Protein AF-A0A1J5JR48-F1 (afdb_monomer_lite)

Foldseek 3Di:
DDDDPCCVVCVVVDPPVVVVVVVVVVVVCCVVPDDDFDFDDDDPVLVVLLVLQVLQQLQPDPPRAAPPPDCQCVDPPVCSNNRRDPDNPSNNPHHDDPVSVVVVVCRSQPHPPCVVVCVCVVVVVVVVVVVVVVPDDDDDPDQDDLVNLLVVVVVVLVVCLVVVHQKDKDFLLVSCVVVVDDPCQQSSLVSVVVPADVPKDFPDADPVSTDSGTMIMHGRD

pLDDT: mean 80.01, std 16.48, range [31.47, 96.62]

Radius of gyration: 25.65 Å; chains: 1; bounding box: 54×35×82 Å

Secondary structure (DSSP, 8-state):
----HHHHHHGGG--HHHHHHHHHHHHHHHHHH--------S-HHHHHHHHHHHHHHHHT-TT----TT-GGGG-SSHHHHHHSSS--SSTTSPPPPHHHHHHHHHHHHH-STTTTTTHHHHHHHHHHHHHHHTS----------HHHHHHHHHHHHHHHHHTT-SEEEEEHHHHHHHTT-SS-HHHHHHHHHHT--TT-EEEE--TTS-STT-EEEEE--

InterPro domains:
  IPR058782 GIY-YIG domain [PF26468] (16-92)

Sequence (221 aa):
MHKSQEKRDYGHLIDERLEAELEAKISQYLRSSITFVCFPVDEEEERLRLEAGIIATLNSHPSFGPSNNWLGLNSPVPEIAGSGLWNKQGLDGQPLSDNEVERIKWLARFGNDSYRNNAGYKARIQRAVNCVTTTGKNYNSERKTADDIRKYIDKLLQEAKRRGEDYIDLVSGDIHKQLGMKNRMPQVCRIMYEKMQAGDKVIHTTPSGKSSTIKIRYYLK

Organism: Neomoorella thermoacetica (NCBI:txid1525)

Structure (mmCIF, N/CA/C/O backbone):
data_AF-A0A1J5JR48-F1
#
_entry.id   AF-A0A1J5JR48-F1
#
loop_
_atom_site.group_PDB
_atom_site.id
_atom_site.type_symbol
_atom_site.label_atom_id
_atom_site.label_alt_id
_atom_site.label_comp_id
_atom_site.label_asym_id
_atom_site.label_entity_id
_atom_site.label_seq_id
_atom_site.pdbx_PDB_ins_code
_atom_site.Cartn_x
_atom_site.Cartn_y
_atom_site.Cartn_z
_atom_site.occupancy
_atom_site.B_iso_or_equiv
_atom_site.auth_seq_id
_atom_site.auth_comp_id
_atom_site.auth_asym_id
_atom_site.auth_atom_id
_atom_site.pdbx_PDB_model_num
ATOM 1 N N . MET A 1 1 ? -7.535 7.677 -37.509 1.00 44.91 1 MET A N 1
ATOM 2 C CA . MET A 1 1 ? -6.407 7.457 -36.573 1.00 44.91 1 MET A CA 1
ATOM 3 C C . MET A 1 1 ? -5.131 7.958 -37.232 1.00 44.91 1 MET A C 1
ATOM 5 O O . MET A 1 1 ? -4.749 7.423 -38.265 1.00 44.91 1 MET A O 1
ATOM 9 N N . HIS A 1 2 ? -4.518 9.020 -36.712 1.00 48.47 2 HIS A N 1
ATOM 10 C CA . HIS A 1 2 ? -3.290 9.572 -37.287 1.00 48.47 2 HIS A CA 1
ATOM 11 C C . HIS A 1 2 ? -2.106 8.708 -36.816 1.00 48.47 2 HIS A C 1
ATOM 13 O O . HIS A 1 2 ? -1.714 8.787 -35.658 1.00 48.47 2 HIS A O 1
ATOM 19 N N . LYS A 1 3 ? -1.583 7.817 -37.673 1.00 56.34 3 LYS A N 1
ATOM 20 C CA . LYS A 1 3 ? -0.318 7.111 -37.388 1.00 56.34 3 LYS A CA 1
ATOM 21 C C . LYS A 1 3 ? 0.827 8.131 -37.457 1.00 56.34 3 LYS A C 1
ATOM 23 O O . LYS A 1 3 ? 0.850 8.910 -38.418 1.00 56.34 3 LYS A O 1
ATOM 28 N N . SER A 1 4 ? 1.718 8.121 -36.461 1.00 74.81 4 SER A N 1
ATOM 29 C CA . SER A 1 4 ? 2.935 8.946 -36.401 1.00 74.81 4 SER A CA 1
ATOM 30 C C . SER A 1 4 ? 3.815 8.727 -37.636 1.00 74.81 4 SER A C 1
ATOM 32 O O . SER A 1 4 ? 3.756 7.658 -38.247 1.00 74.81 4 SER A O 1
ATOM 34 N N . GLN A 1 5 ? 4.602 9.740 -38.012 1.00 71.38 5 GLN A N 1
ATOM 35 C CA . GLN A 1 5 ? 5.483 9.721 -39.190 1.00 71.38 5 GLN A CA 1
ATOM 36 C C . GLN A 1 5 ? 6.374 8.462 -39.204 1.00 71.38 5 GLN A C 1
ATOM 38 O O . GLN A 1 5 ? 6.347 7.690 -40.154 1.00 71.38 5 GLN A O 1
ATOM 43 N N . GLU A 1 6 ? 7.012 8.155 -38.072 1.00 69.69 6 GLU A N 1
ATOM 44 C CA . GLU A 1 6 ? 7.883 6.983 -37.896 1.00 69.69 6 GLU A CA 1
ATOM 45 C C . GLU A 1 6 ? 7.173 5.647 -38.160 1.00 69.69 6 GLU A C 1
ATOM 47 O O . GLU A 1 6 ? 7.734 4.743 -38.775 1.00 69.69 6 GLU A O 1
ATOM 52 N N . LYS A 1 7 ? 5.906 5.514 -37.745 1.00 70.88 7 LYS A N 1
ATOM 53 C CA . LYS A 1 7 ? 5.133 4.280 -37.949 1.00 70.88 7 LYS A CA 1
ATOM 54 C C . LYS A 1 7 ? 4.734 4.087 -39.415 1.00 70.88 7 LYS A C 1
ATOM 56 O O . LYS A 1 7 ? 4.454 2.961 -39.819 1.00 70.88 7 LYS A O 1
ATOM 61 N N . ARG A 1 8 ? 4.673 5.165 -40.205 1.00 74.12 8 ARG A N 1
ATOM 62 C CA . ARG A 1 8 ? 4.451 5.087 -41.659 1.00 74.12 8 ARG A CA 1
ATOM 63 C C . ARG A 1 8 ? 5.732 4.684 -42.380 1.00 74.12 8 ARG A C 1
ATOM 65 O O . ARG A 1 8 ? 5.671 3.819 -43.246 1.00 74.12 8 ARG A O 1
ATOM 72 N N . ASP A 1 9 ? 6.856 5.256 -41.968 1.00 80.12 9 ASP A N 1
ATOM 73 C CA . ASP A 1 9 ? 8.140 5.077 -42.646 1.00 80.12 9 ASP A CA 1
ATOM 74 C C . ASP A 1 9 ? 8.771 3.707 -42.338 1.00 80.12 9 ASP A C 1
ATOM 76 O O . ASP A 1 9 ? 9.308 3.063 -43.235 1.00 80.12 9 ASP A O 1
ATOM 80 N N . TYR A 1 10 ? 8.626 3.201 -41.108 1.00 79.69 10 TYR A N 1
ATOM 81 C CA . TYR A 1 10 ? 9.300 1.974 -40.651 1.00 79.69 10 TYR A CA 1
ATOM 82 C C . TYR A 1 10 ? 8.357 0.850 -40.213 1.00 79.69 10 TYR A C 1
ATOM 84 O O . TYR A 1 10 ? 8.813 -0.242 -39.887 1.00 79.69 10 TYR A O 1
ATOM 92 N N . GLY A 1 11 ? 7.039 1.068 -40.222 1.00 72.50 11 GLY A N 1
ATOM 93 C CA . GLY A 1 11 ? 6.075 0.082 -39.715 1.00 72.50 11 GLY A CA 1
ATOM 94 C C . GLY A 1 11 ? 6.092 -1.262 -40.451 1.00 72.50 11 GLY A C 1
ATOM 95 O O . GLY A 1 11 ? 5.736 -2.273 -39.864 1.00 72.50 11 GLY A O 1
ATOM 96 N N . HIS A 1 12 ? 6.540 -1.285 -41.709 1.00 79.69 12 HIS A N 1
ATOM 97 C CA . HIS A 1 12 ? 6.674 -2.506 -42.509 1.00 79.69 12 HIS A CA 1
ATOM 98 C C . HIS A 1 12 ? 7.870 -3.388 -42.101 1.00 79.69 12 HIS A C 1
ATOM 100 O O . HIS A 1 12 ? 7.942 -4.535 -42.528 1.00 79.69 12 HIS A O 1
ATOM 106 N N . LEU A 1 13 ? 8.809 -2.859 -41.306 1.00 83.50 13 LEU A N 1
ATOM 107 C CA . LEU A 1 13 ? 9.957 -3.602 -40.770 1.00 83.50 13 LEU A CA 1
ATOM 108 C C . LEU A 1 13 ? 9.624 -4.332 -39.462 1.00 83.50 13 LEU A C 1
ATOM 110 O O . LEU A 1 13 ? 10.455 -5.078 -38.949 1.00 83.50 13 LEU A O 1
ATOM 114 N N . ILE A 1 14 ? 8.437 -4.092 -38.902 1.00 81.25 14 ILE A N 1
ATOM 115 C CA . ILE A 1 14 ? 7.997 -4.708 -37.656 1.00 81.25 14 ILE A CA 1
ATOM 116 C C . ILE A 1 14 ? 7.473 -6.107 -37.972 1.00 81.25 14 ILE A C 1
ATOM 118 O O . ILE A 1 14 ? 6.486 -6.269 -38.687 1.00 81.25 14 ILE A O 1
ATOM 122 N N . ASP A 1 15 ? 8.130 -7.121 -37.417 1.00 88.94 15 ASP A N 1
ATOM 123 C CA . ASP A 1 15 ? 7.602 -8.480 -37.411 1.00 88.94 15 ASP A CA 1
ATOM 124 C C . ASP A 1 15 ? 6.528 -8.587 -36.321 1.00 88.94 15 ASP A C 1
ATOM 126 O O . ASP A 1 15 ? 6.817 -8.828 -35.147 1.00 88.94 15 ASP A O 1
ATOM 130 N N . GLU A 1 16 ? 5.274 -8.383 -36.726 1.00 87.62 16 GLU A N 1
ATOM 131 C CA . GLU A 1 16 ? 4.111 -8.416 -35.833 1.00 87.62 16 GLU A CA 1
ATOM 132 C C . GLU A 1 16 ? 3.970 -9.763 -35.109 1.00 87.62 16 GLU A C 1
ATOM 134 O O . GLU A 1 16 ? 3.497 -9.820 -33.971 1.00 87.62 16 GLU A O 1
ATOM 139 N N . ARG A 1 17 ? 4.398 -10.863 -35.743 1.00 90.56 17 ARG A N 1
ATOM 140 C CA . ARG A 1 17 ? 4.337 -12.190 -35.129 1.00 90.56 17 ARG A CA 1
ATOM 141 C C . ARG A 1 17 ? 5.373 -12.308 -34.018 1.00 90.56 17 ARG A C 1
ATOM 143 O O . ARG A 1 17 ? 5.036 -12.769 -32.928 1.00 90.56 17 ARG A O 1
ATOM 150 N N . LEU A 1 18 ? 6.611 -11.889 -34.278 1.00 91.69 18 LEU A N 1
ATOM 151 C CA . LEU A 1 18 ? 7.668 -11.892 -33.268 1.00 91.69 18 LEU A CA 1
ATOM 152 C C . LEU A 1 18 ? 7.328 -10.961 -32.096 1.00 91.69 18 LEU A C 1
ATOM 154 O O . LEU A 1 18 ? 7.542 -11.337 -30.943 1.00 91.69 18 LEU A O 1
ATOM 158 N N . GLU A 1 19 ? 6.776 -9.778 -32.373 1.00 91.94 19 GLU A N 1
ATOM 159 C CA . GLU A 1 19 ? 6.332 -8.828 -31.347 1.00 91.94 19 GLU A CA 1
ATOM 160 C C . GLU A 1 19 ? 5.260 -9.451 -30.444 1.00 91.94 19 GLU A C 1
ATOM 162 O O . GLU A 1 19 ? 5.412 -9.447 -29.222 1.00 91.94 19 GLU A O 1
ATOM 167 N N . ALA A 1 20 ? 4.241 -10.088 -31.030 1.00 93.06 20 ALA A N 1
ATOM 168 C CA . ALA A 1 20 ? 3.192 -10.767 -30.273 1.00 93.06 20 ALA A CA 1
ATOM 169 C C . ALA A 1 20 ? 3.736 -11.933 -29.424 1.00 93.06 20 ALA A C 1
ATOM 171 O O . ALA A 1 20 ? 3.353 -12.102 -28.262 1.00 93.06 20 ALA A O 1
ATOM 172 N N . GLU A 1 21 ? 4.655 -12.736 -29.974 1.00 96.06 21 GLU A N 1
ATOM 173 C CA . GLU A 1 21 ? 5.306 -13.825 -29.235 1.00 96.06 21 GLU A CA 1
ATOM 174 C C . GLU A 1 21 ? 6.159 -13.297 -28.064 1.00 96.06 21 GLU A C 1
ATOM 176 O O . GLU A 1 21 ? 6.172 -13.896 -26.982 1.00 96.06 21 GLU A O 1
ATOM 181 N N . LEU A 1 22 ? 6.858 -12.172 -28.247 1.00 94.69 22 LEU A N 1
ATOM 182 C CA . LEU A 1 22 ? 7.635 -11.514 -27.194 1.00 94.69 22 LEU A CA 1
ATOM 183 C C . LEU A 1 22 ? 6.736 -10.902 -26.118 1.00 94.69 22 LEU A C 1
ATOM 185 O O . LEU A 1 22 ? 6.981 -11.130 -24.933 1.00 94.69 22 LEU A O 1
ATOM 189 N N . GLU A 1 23 ? 5.678 -10.186 -26.498 1.00 95.44 23 GLU A N 1
ATOM 190 C CA . GLU A 1 23 ? 4.721 -9.593 -25.562 1.00 95.44 23 GLU A CA 1
ATOM 191 C C . GLU A 1 23 ? 4.056 -10.666 -24.689 1.00 95.44 23 GLU A C 1
ATOM 193 O O . GLU A 1 23 ? 3.915 -10.486 -23.474 1.00 95.44 23 GLU A O 1
ATOM 198 N N . ALA A 1 24 ? 3.727 -11.826 -25.269 1.00 95.62 24 ALA A N 1
ATOM 199 C CA . ALA A 1 24 ? 3.195 -12.965 -24.528 1.00 95.62 24 ALA A CA 1
ATOM 200 C C . ALA A 1 24 ? 4.196 -13.490 -23.482 1.00 95.62 24 ALA A C 1
ATOM 202 O O . ALA A 1 24 ? 3.822 -13.698 -22.323 1.00 95.62 24 ALA A O 1
ATOM 203 N N . LYS A 1 25 ? 5.473 -13.652 -23.857 1.00 96.62 25 LYS A N 1
ATOM 204 C CA . LYS A 1 25 ? 6.543 -14.089 -22.939 1.00 96.62 25 LYS A CA 1
ATOM 205 C C . LYS A 1 25 ? 6.786 -13.077 -21.820 1.00 96.62 25 LYS A C 1
ATOM 207 O O . LYS A 1 25 ? 6.873 -13.466 -20.656 1.00 96.62 25 LYS A O 1
ATOM 212 N N . ILE A 1 26 ? 6.851 -11.788 -22.153 1.00 94.44 26 ILE A N 1
ATOM 213 C CA . ILE A 1 26 ? 7.013 -10.699 -21.180 1.00 94.44 26 ILE A CA 1
ATOM 214 C C . ILE A 1 26 ? 5.827 -10.694 -20.213 1.00 94.44 26 ILE A C 1
ATOM 216 O O . ILE A 1 26 ? 6.017 -10.695 -19.000 1.00 94.44 26 ILE A O 1
ATOM 220 N N . SER A 1 27 ? 4.602 -10.770 -20.732 1.00 94.44 27 SER A N 1
ATOM 221 C CA . SER A 1 27 ? 3.384 -10.807 -19.919 1.00 94.44 27 SER A CA 1
ATOM 222 C C . SER A 1 27 ? 3.357 -12.002 -18.970 1.00 94.44 27 SER A C 1
ATOM 224 O O . SER A 1 27 ? 2.989 -11.855 -17.803 1.00 94.44 27 SER A O 1
ATOM 226 N N . GLN A 1 28 ? 3.745 -13.189 -19.447 1.00 96.25 28 GLN A N 1
ATOM 227 C CA . GLN A 1 28 ? 3.848 -14.382 -18.610 1.00 96.25 28 GLN A CA 1
ATOM 228 C C . GLN A 1 28 ? 4.857 -14.171 -17.479 1.00 96.25 28 GLN A C 1
ATOM 230 O O . GLN A 1 28 ? 4.520 -14.415 -16.322 1.00 96.25 28 GLN A O 1
ATOM 235 N N . TYR A 1 29 ? 6.049 -13.665 -17.804 1.00 95.25 29 TYR A N 1
ATOM 236 C CA . TYR A 1 29 ? 7.089 -13.377 -16.823 1.00 95.25 29 TYR A CA 1
ATOM 237 C C . TYR A 1 29 ? 6.627 -12.364 -15.767 1.00 95.25 29 TYR A C 1
ATOM 239 O O . TYR A 1 29 ? 6.792 -12.606 -14.573 1.00 95.25 29 TYR A O 1
ATOM 247 N N . LEU A 1 30 ? 6.002 -11.253 -16.172 1.00 92.06 30 LEU A N 1
ATOM 248 C CA . LEU A 1 30 ? 5.514 -10.241 -15.230 1.00 92.06 30 LEU A CA 1
ATOM 249 C C . LEU A 1 30 ? 4.440 -10.813 -14.294 1.00 92.06 30 LEU A C 1
ATOM 251 O O . LEU A 1 30 ? 4.489 -10.568 -13.092 1.00 92.06 30 LEU A O 1
ATOM 255 N N . ARG A 1 31 ? 3.506 -11.620 -14.817 1.00 91.62 31 ARG A N 1
ATOM 256 C CA . ARG A 1 31 ? 2.444 -12.251 -14.012 1.00 91.62 31 ARG A CA 1
ATOM 257 C C . ARG A 1 31 ? 2.972 -13.285 -13.018 1.00 91.62 31 ARG A C 1
ATOM 259 O O . ARG A 1 31 ? 2.380 -13.433 -11.955 1.00 91.62 31 ARG A O 1
ATOM 266 N N . SER A 1 32 ? 4.039 -14.012 -13.354 1.00 94.31 32 SER A N 1
ATOM 267 C CA . SER A 1 32 ? 4.626 -15.014 -12.452 1.00 94.31 32 SER A CA 1
ATOM 268 C C . SER A 1 32 ? 5.593 -14.421 -11.43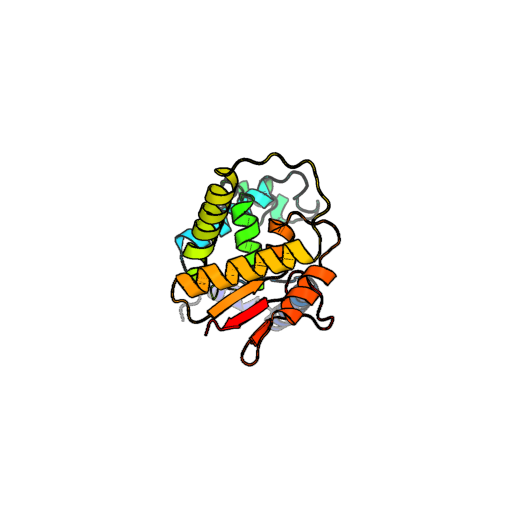0 1.00 94.31 32 SER A C 1
ATOM 270 O O . SER A 1 32 ? 5.781 -15.005 -10.367 1.00 94.31 32 SER A O 1
ATOM 272 N N . SER A 1 33 ? 6.228 -13.295 -11.761 1.00 93.44 33 SER A N 1
ATOM 273 C CA . SER A 1 33 ? 7.352 -12.751 -10.990 1.00 93.44 33 SER A CA 1
ATOM 274 C C . SER A 1 33 ? 6.991 -11.521 -10.156 1.00 93.44 33 SER A C 1
ATOM 276 O O . SER A 1 33 ? 7.773 -11.137 -9.290 1.00 93.44 33 SER A O 1
ATOM 278 N N . ILE A 1 34 ? 5.840 -10.884 -10.402 1.00 90.94 34 ILE A N 1
ATOM 279 C CA . ILE A 1 34 ? 5.441 -9.644 -9.727 1.00 90.94 34 ILE A CA 1
ATOM 280 C C . ILE A 1 34 ? 4.098 -9.819 -9.023 1.00 90.94 34 ILE A C 1
ATOM 282 O O . ILE A 1 34 ? 3.135 -10.342 -9.579 1.00 90.94 34 ILE A O 1
ATOM 286 N N . THR A 1 35 ? 4.024 -9.315 -7.794 1.00 90.25 35 THR A N 1
ATOM 287 C CA . THR A 1 35 ? 2.784 -9.183 -7.027 1.00 90.25 35 THR A CA 1
ATOM 288 C C . THR A 1 35 ? 2.437 -7.714 -6.853 1.00 90.25 35 THR A C 1
ATOM 290 O O . THR A 1 35 ? 3.313 -6.911 -6.533 1.00 90.25 35 THR A O 1
ATOM 293 N N . PHE A 1 36 ? 1.160 -7.372 -6.990 1.00 89.12 36 PHE A N 1
ATOM 294 C CA . PHE A 1 36 ? 0.674 -6.006 -6.819 1.00 89.12 36 PHE A CA 1
ATOM 295 C C . PHE A 1 36 ? -0.271 -5.919 -5.622 1.00 89.12 36 PHE A C 1
ATOM 297 O O . PHE A 1 36 ? -1.032 -6.848 -5.346 1.00 89.12 36 PHE A O 1
ATOM 304 N N . VAL A 1 37 ? -0.233 -4.784 -4.926 1.00 90.56 37 VAL A N 1
ATOM 305 C CA . VAL A 1 37 ? -1.199 -4.420 -3.887 1.00 90.56 37 VAL A CA 1
ATOM 306 C C . VAL A 1 37 ? -1.888 -3.140 -4.337 1.00 90.56 37 VAL A C 1
ATOM 308 O O . VAL A 1 37 ? -1.222 -2.144 -4.607 1.00 90.56 37 VAL A O 1
ATOM 311 N N . CYS A 1 38 ? -3.217 -3.162 -4.398 1.00 90.69 38 CYS A N 1
ATOM 312 C CA . CYS A 1 38 ? -4.031 -1.995 -4.717 1.00 90.69 38 CYS A CA 1
ATOM 313 C C . CYS A 1 38 ? -4.955 -1.694 -3.541 1.00 90.69 38 CYS A C 1
ATOM 315 O O . CYS A 1 38 ? -5.579 -2.601 -2.990 1.00 90.69 38 CYS A O 1
ATOM 317 N N . PHE A 1 39 ? -5.049 -0.424 -3.164 1.00 89.94 39 PHE A N 1
ATOM 318 C CA . PHE A 1 39 ? -5.942 0.032 -2.107 1.00 89.94 39 PHE A CA 1
ATOM 319 C C . PHE A 1 39 ? -6.575 1.372 -2.480 1.00 89.94 39 PHE A C 1
ATOM 321 O O . PHE A 1 39 ? -5.915 2.197 -3.113 1.00 89.94 39 PHE A O 1
ATOM 328 N N . PRO A 1 40 ? -7.849 1.595 -2.123 1.00 87.88 40 PRO A N 1
ATOM 329 C CA . PRO A 1 40 ? -8.539 2.829 -2.464 1.00 87.88 40 PRO A CA 1
ATOM 330 C C . PRO A 1 40 ? -8.099 3.960 -1.524 1.00 87.88 40 PRO A C 1
ATOM 332 O O . PRO A 1 40 ? -7.861 3.724 -0.345 1.00 87.88 40 PRO A O 1
ATOM 335 N N . VAL A 1 41 ? -8.026 5.192 -2.031 1.00 90.19 41 VAL A N 1
ATOM 336 C CA . VAL A 1 41 ? -7.807 6.424 -1.253 1.00 90.19 41 VAL A CA 1
ATOM 337 C C . VAL A 1 41 ? -8.783 7.458 -1.799 1.00 90.19 41 VAL A C 1
ATOM 339 O O . VAL A 1 41 ? -8.738 7.744 -2.991 1.00 90.19 41 VAL A O 1
ATOM 342 N N . ASP A 1 42 ? -9.712 7.924 -0.961 1.00 85.00 42 ASP A N 1
ATOM 343 C CA . ASP A 1 42 ? -10.830 8.764 -1.420 1.00 85.00 42 ASP A CA 1
ATOM 344 C C . ASP A 1 42 ? -10.367 10.181 -1.781 1.00 85.00 42 ASP A C 1
ATOM 346 O O . ASP A 1 42 ? -10.797 10.736 -2.788 1.00 85.00 42 ASP A O 1
ATOM 350 N N . GLU A 1 43 ? -9.488 10.756 -0.957 1.00 84.69 43 GLU A N 1
ATOM 351 C CA . GLU A 1 43 ? -9.036 12.138 -1.105 1.00 84.69 43 GLU A CA 1
ATOM 352 C C . GLU A 1 43 ? -7.767 12.203 -1.962 1.00 84.69 43 GLU A C 1
ATOM 354 O O . GLU A 1 43 ? -6.764 11.537 -1.679 1.00 84.69 43 GLU A O 1
ATOM 359 N N . GLU A 1 44 ? -7.789 13.036 -3.003 1.00 89.38 44 GLU A N 1
ATOM 360 C CA . GLU A 1 44 ? -6.669 13.177 -3.937 1.00 89.38 44 GLU A CA 1
ATOM 361 C C . GLU A 1 44 ? -5.392 13.670 -3.246 1.00 89.38 44 GLU A C 1
ATOM 363 O O . GLU A 1 44 ? -4.313 13.136 -3.506 1.00 89.38 44 GLU A O 1
ATOM 368 N N . GLU A 1 45 ? -5.511 14.626 -2.324 1.00 86.12 45 GLU A N 1
ATOM 369 C CA . GLU A 1 45 ? -4.377 15.140 -1.550 1.00 86.12 45 GLU A CA 1
ATOM 370 C C . GLU A 1 45 ? -3.708 14.038 -0.712 1.00 86.12 45 GLU A C 1
ATOM 372 O O . GLU A 1 45 ? -2.480 13.930 -0.693 1.00 86.12 45 GLU A O 1
ATOM 377 N N . GLU A 1 46 ? -4.502 13.174 -0.062 1.00 89.00 46 GLU A N 1
ATOM 378 C CA . GLU A 1 46 ? -3.980 12.030 0.697 1.00 89.00 46 GLU A CA 1
ATOM 379 C C . GLU A 1 46 ? -3.277 11.047 -0.244 1.00 89.00 46 GLU A C 1
ATOM 381 O O . GLU A 1 46 ? -2.170 10.594 0.051 1.00 89.00 46 GLU A O 1
ATOM 386 N N . ARG A 1 47 ? -3.879 10.751 -1.401 1.00 93.69 47 ARG A N 1
ATOM 387 C CA . ARG A 1 47 ? -3.293 9.854 -2.404 1.00 93.69 47 ARG A CA 1
ATOM 388 C C . ARG A 1 47 ? -1.927 10.358 -2.868 1.00 93.69 47 ARG A C 1
ATOM 390 O O . ARG A 1 47 ? -0.968 9.592 -2.829 1.00 93.69 47 ARG A O 1
ATOM 397 N N . LEU A 1 48 ? -1.832 11.636 -3.238 1.00 92.56 48 LEU A N 1
ATOM 398 C CA . LEU A 1 48 ? -0.582 12.262 -3.679 1.00 92.56 48 LEU A CA 1
ATOM 399 C C . LEU A 1 48 ? 0.470 12.280 -2.561 1.00 92.56 48 LEU A C 1
ATOM 401 O O . LEU A 1 48 ? 1.640 11.985 -2.806 1.00 92.56 48 LEU A O 1
ATOM 405 N N . ARG A 1 49 ? 0.067 12.561 -1.313 1.00 94.94 49 ARG A N 1
ATOM 406 C CA . ARG A 1 49 ? 0.970 12.526 -0.152 1.00 94.94 49 ARG A CA 1
ATOM 407 C C . ARG A 1 49 ? 1.540 11.129 0.091 1.00 94.94 49 ARG A C 1
ATOM 409 O O . ARG A 1 49 ? 2.744 11.003 0.338 1.00 94.94 49 ARG A O 1
ATOM 416 N N . LEU A 1 50 ? 0.691 10.102 0.049 1.00 94.94 50 LEU A N 1
ATOM 417 C CA . LEU A 1 50 ? 1.107 8.714 0.246 1.00 94.94 50 LEU A CA 1
ATOM 418 C C . LEU A 1 50 ? 2.000 8.237 -0.904 1.00 94.94 50 LEU A C 1
ATOM 420 O O . LEU A 1 50 ? 3.024 7.619 -0.636 1.00 94.94 50 LEU A O 1
ATOM 424 N N . GLU A 1 51 ? 1.666 8.566 -2.153 1.00 94.50 51 GLU A N 1
ATOM 425 C CA . GLU A 1 51 ? 2.486 8.253 -3.330 1.00 94.50 51 GLU A CA 1
ATOM 426 C C . GLU A 1 51 ? 3.894 8.851 -3.210 1.00 94.50 51 GLU A C 1
ATOM 428 O O . GLU A 1 51 ? 4.884 8.114 -3.225 1.00 94.50 51 GLU A O 1
ATOM 433 N N . ALA A 1 52 ? 3.986 10.167 -2.989 1.00 94.12 52 ALA A N 1
ATOM 434 C CA . ALA A 1 52 ? 5.263 10.853 -2.808 1.00 94.12 52 ALA A CA 1
ATOM 435 C C . ALA A 1 52 ? 6.051 10.291 -1.611 1.00 94.12 52 ALA A C 1
ATOM 437 O O . ALA A 1 52 ? 7.263 10.101 -1.692 1.00 94.12 52 ALA A O 1
ATOM 438 N N . GLY A 1 53 ? 5.360 9.975 -0.510 1.00 96.06 53 GLY A N 1
ATOM 439 C CA . GLY A 1 53 ? 5.973 9.384 0.676 1.00 96.06 53 GLY A CA 1
ATOM 440 C C . GLY A 1 53 ? 6.557 7.995 0.423 1.00 96.06 53 GLY A C 1
ATOM 441 O O . GLY A 1 53 ? 7.664 7.713 0.881 1.00 96.06 53 GLY A O 1
ATOM 442 N N . ILE A 1 54 ? 5.849 7.128 -0.309 1.00 95.06 54 ILE A N 1
ATOM 443 C CA . ILE A 1 54 ? 6.332 5.784 -0.661 1.00 95.06 54 ILE A CA 1
ATOM 444 C C . ILE A 1 54 ? 7.607 5.892 -1.499 1.00 95.06 54 ILE A C 1
ATOM 446 O O . ILE A 1 54 ? 8.603 5.250 -1.165 1.00 95.06 54 ILE A O 1
ATOM 450 N N . ILE A 1 55 ? 7.594 6.732 -2.539 1.00 94.62 55 ILE A N 1
ATOM 451 C CA . ILE A 1 55 ? 8.750 6.938 -3.423 1.00 94.62 55 ILE A CA 1
ATOM 452 C C . ILE A 1 55 ? 9.963 7.410 -2.613 1.00 94.62 55 ILE A C 1
ATOM 454 O O . ILE A 1 55 ? 11.019 6.778 -2.669 1.00 94.62 55 ILE A O 1
ATOM 458 N N . ALA A 1 56 ? 9.798 8.460 -1.807 1.00 95.31 56 ALA A N 1
ATOM 459 C CA . ALA A 1 56 ? 10.875 9.021 -0.996 1.00 95.31 56 ALA A CA 1
ATOM 460 C C . ALA A 1 56 ? 11.418 8.032 0.050 1.00 95.31 56 ALA A C 1
ATOM 462 O O . ALA A 1 56 ? 12.625 7.959 0.286 1.00 95.31 56 ALA A O 1
ATOM 463 N N . THR A 1 57 ? 10.542 7.235 0.673 1.00 94.81 57 THR A N 1
ATOM 464 C CA . THR A 1 57 ? 10.948 6.215 1.657 1.00 94.81 57 THR A CA 1
ATOM 465 C C . THR A 1 57 ? 11.819 5.139 1.015 1.00 94.81 57 THR A C 1
ATOM 467 O O . THR A 1 57 ? 12.797 4.714 1.620 1.00 94.81 57 THR A O 1
ATOM 470 N N . LEU A 1 58 ? 11.484 4.706 -0.205 1.00 92.88 58 LEU A N 1
ATOM 471 C CA . LEU A 1 58 ? 12.283 3.718 -0.930 1.00 92.88 58 LEU A CA 1
ATOM 472 C C . LEU A 1 58 ? 13.620 4.315 -1.379 1.00 92.88 58 LEU A C 1
ATOM 474 O O . LEU A 1 58 ? 14.660 3.735 -1.092 1.00 92.88 58 LEU A O 1
ATOM 478 N N . ASN A 1 59 ? 13.599 5.494 -2.005 1.00 93.44 59 ASN A N 1
ATOM 479 C CA . ASN A 1 59 ? 14.801 6.152 -2.524 1.00 93.44 59 ASN A CA 1
ATOM 480 C C . ASN A 1 59 ? 15.825 6.504 -1.424 1.00 93.44 59 ASN A C 1
ATOM 482 O O . ASN A 1 59 ? 17.029 6.407 -1.632 1.00 93.44 59 ASN A O 1
ATOM 486 N N . SER A 1 60 ? 15.358 6.892 -0.233 1.00 91.00 60 SER A N 1
ATOM 487 C CA . SER A 1 60 ? 16.229 7.266 0.893 1.00 91.00 60 SER A CA 1
ATOM 488 C C . SER A 1 60 ? 16.827 6.078 1.658 1.00 91.00 60 SER A C 1
ATOM 490 O O . SER A 1 60 ? 17.729 6.275 2.476 1.00 91.00 60 SER A O 1
ATOM 492 N N . HIS A 1 61 ? 16.346 4.849 1.439 1.00 90.00 61 HIS A N 1
ATOM 493 C CA . HIS A 1 61 ? 16.759 3.701 2.241 1.00 90.00 61 HIS A CA 1
ATOM 494 C C . HIS A 1 61 ? 18.074 3.094 1.716 1.00 90.00 61 HIS A C 1
ATOM 496 O O . HIS A 1 61 ? 18.090 2.571 0.605 1.00 90.00 61 HIS A O 1
ATOM 502 N N . PRO A 1 62 ? 19.164 3.029 2.512 1.00 87.00 62 PRO A N 1
ATOM 503 C CA . PRO A 1 62 ? 20.481 2.603 2.015 1.00 87.00 62 PRO A CA 1
ATOM 504 C C . PRO A 1 62 ? 20.534 1.175 1.460 1.00 87.00 62 PRO A C 1
ATOM 506 O O . PRO A 1 62 ? 21.388 0.853 0.642 1.00 87.00 62 PRO A O 1
ATOM 509 N N . SER A 1 63 ? 19.649 0.292 1.935 1.00 88.75 63 SER A N 1
ATOM 510 C CA . SER A 1 63 ? 19.578 -1.090 1.443 1.00 88.75 63 SER A CA 1
ATOM 511 C C . SER A 1 63 ? 18.689 -1.256 0.211 1.00 88.75 63 SER A C 1
ATOM 513 O O . SER A 1 63 ? 18.552 -2.374 -0.284 1.00 88.75 63 SER A O 1
ATOM 515 N N . PHE A 1 64 ? 17.994 -0.202 -0.211 1.00 87.81 64 PHE A N 1
ATOM 516 C CA . PHE A 1 64 ? 17.114 -0.245 -1.362 1.00 87.81 64 PHE A CA 1
ATOM 517 C C . PHE A 1 64 ? 17.898 0.260 -2.571 1.00 87.81 64 PHE A C 1
ATOM 519 O O . PHE A 1 64 ? 18.164 1.447 -2.709 1.00 87.81 64 PHE A O 1
ATOM 526 N N . GLY A 1 65 ? 18.321 -0.673 -3.420 1.00 86.69 65 GLY A N 1
ATOM 527 C CA . GLY A 1 65 ? 19.116 -0.372 -4.600 1.00 86.69 65 GLY A CA 1
ATOM 528 C C . GLY A 1 65 ? 18.911 -1.412 -5.698 1.00 86.69 65 GLY A C 1
ATOM 529 O O . GLY A 1 65 ? 18.480 -2.537 -5.421 1.00 86.69 65 GLY A O 1
ATOM 530 N N . PRO A 1 66 ? 19.193 -1.046 -6.954 1.00 91.25 66 PRO A N 1
ATOM 531 C CA . PRO A 1 66 ? 19.021 -1.931 -8.089 1.00 91.25 66 PRO A CA 1
ATOM 532 C C . PRO A 1 66 ? 20.149 -2.969 -8.145 1.00 91.25 66 PRO A C 1
ATOM 534 O O . PRO A 1 66 ? 21.228 -2.790 -7.584 1.00 91.25 66 PRO A O 1
ATOM 537 N N . SER A 1 67 ? 19.931 -4.059 -8.882 1.00 91.25 67 SER A N 1
ATOM 538 C CA . SER A 1 67 ? 21.019 -4.982 -9.218 1.00 91.25 67 SER A CA 1
ATOM 539 C C . SER A 1 67 ? 22.050 -4.308 -10.130 1.00 91.25 67 SER A C 1
ATOM 541 O O . SER A 1 67 ? 21.670 -3.497 -10.970 1.00 91.25 67 SER A O 1
ATOM 543 N N . ASN A 1 68 ? 23.310 -4.746 -10.085 1.00 91.12 68 ASN A N 1
ATOM 544 C CA . ASN A 1 68 ? 24.389 -4.214 -10.936 1.00 91.12 68 ASN A CA 1
ATOM 545 C C . ASN A 1 68 ? 24.100 -4.282 -12.450 1.00 91.12 68 ASN A C 1
ATOM 547 O O . ASN A 1 68 ? 24.645 -3.496 -13.214 1.00 91.12 68 ASN A O 1
ATOM 551 N N . ASN A 1 69 ? 23.236 -5.207 -12.884 1.00 93.31 69 ASN A N 1
ATOM 552 C CA . ASN A 1 69 ? 22.850 -5.376 -14.290 1.00 93.31 69 ASN A CA 1
ATOM 553 C C . ASN A 1 69 ? 21.544 -4.647 -14.647 1.00 93.31 69 ASN A C 1
ATOM 555 O O . ASN A 1 69 ? 20.971 -4.879 -15.712 1.00 93.31 69 ASN A O 1
ATOM 559 N N . TRP A 1 70 ? 21.019 -3.811 -13.752 1.00 93.50 70 TRP A N 1
ATOM 560 C CA . TRP A 1 70 ? 19.798 -3.066 -14.018 1.00 93.50 70 TRP A CA 1
ATOM 561 C C . TRP A 1 70 ? 20.067 -1.967 -15.046 1.00 93.50 70 TRP A C 1
ATOM 563 O O . TRP A 1 70 ? 20.907 -1.093 -14.842 1.00 93.50 70 TRP A O 1
ATOM 573 N N . LEU A 1 71 ? 19.319 -1.991 -16.150 1.00 91.69 71 LEU A N 1
ATOM 574 C CA . LEU A 1 71 ? 19.534 -1.088 -17.284 1.00 91.69 71 LEU A CA 1
ATOM 575 C C . LEU A 1 71 ? 19.359 0.397 -16.932 1.00 91.69 71 LEU A C 1
ATOM 577 O O . LEU A 1 71 ? 19.928 1.248 -17.611 1.00 91.69 71 LEU A O 1
ATOM 581 N N . GLY A 1 72 ? 18.621 0.714 -15.862 1.00 92.44 72 GLY A N 1
ATOM 582 C CA . GLY A 1 72 ? 18.405 2.094 -15.417 1.00 92.44 72 GLY A CA 1
ATOM 583 C C . GLY A 1 72 ? 19.673 2.824 -15.004 1.00 92.44 72 GLY A C 1
ATOM 584 O O . GLY A 1 72 ? 19.725 4.038 -15.165 1.00 92.44 72 GLY A O 1
ATOM 585 N N . LEU A 1 73 ? 20.727 2.100 -14.614 1.00 92.12 73 LEU A N 1
ATOM 586 C CA . LEU A 1 73 ? 22.039 2.681 -14.306 1.00 92.12 73 LEU A CA 1
ATOM 587 C C . LEU A 1 73 ? 22.678 3.400 -15.507 1.00 92.12 73 LEU A C 1
ATOM 589 O O . LEU A 1 73 ? 23.486 4.299 -15.316 1.00 92.12 73 LEU A O 1
ATOM 593 N N . ASN A 1 74 ? 22.301 3.031 -16.736 1.00 93.75 74 ASN A N 1
ATOM 594 C CA . ASN A 1 74 ? 22.782 3.659 -17.972 1.00 93.75 74 ASN A CA 1
ATOM 595 C C . ASN A 1 74 ? 21.758 4.635 -18.574 1.00 93.75 74 ASN A C 1
ATOM 597 O O . ASN A 1 74 ? 21.855 4.996 -19.747 1.00 93.75 74 ASN A O 1
ATOM 601 N N . SER A 1 75 ? 20.735 5.020 -17.807 1.00 93.94 75 SER A N 1
ATOM 602 C CA . SER A 1 75 ? 19.717 5.953 -18.278 1.00 93.94 75 SER A CA 1
ATOM 603 C C . SER A 1 75 ? 20.343 7.315 -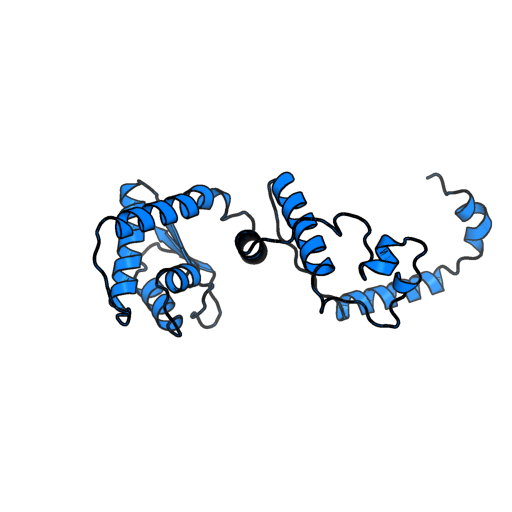18.610 1.00 93.94 75 SER A C 1
ATOM 605 O O . SER A 1 75 ? 21.135 7.828 -17.820 1.00 93.94 75 SER A O 1
ATOM 607 N N . PRO A 1 76 ? 19.952 7.960 -19.726 1.00 94.06 76 PRO A N 1
ATOM 608 C CA . PRO A 1 76 ? 20.369 9.331 -20.022 1.00 94.06 76 PRO A CA 1
ATOM 609 C C . PRO A 1 76 ? 19.739 10.360 -19.069 1.00 94.06 76 PRO A C 1
ATOM 611 O O . PRO A 1 76 ? 20.115 11.528 -19.100 1.00 94.06 76 PRO A O 1
ATOM 614 N N . VAL A 1 77 ? 18.765 9.945 -18.251 1.00 94.62 77 VAL A N 1
ATOM 615 C CA . VAL A 1 77 ? 18.116 10.765 -17.222 1.00 94.62 77 VAL A CA 1
ATOM 616 C C . VAL A 1 77 ? 18.852 10.537 -15.894 1.00 94.62 77 VAL A C 1
ATOM 618 O O . VAL A 1 77 ? 18.705 9.447 -15.325 1.00 94.62 77 VAL A O 1
ATOM 621 N N . PRO A 1 78 ? 19.627 11.519 -15.388 1.00 92.88 78 PRO A N 1
ATOM 622 C CA . PRO A 1 78 ? 20.470 11.348 -14.201 1.00 92.88 78 PRO A CA 1
ATOM 623 C C . PRO A 1 78 ? 19.699 10.905 -12.958 1.00 92.88 78 PRO A C 1
ATOM 625 O O . PRO A 1 78 ? 20.198 10.104 -12.174 1.00 92.88 78 PRO A O 1
ATOM 628 N N . GLU A 1 79 ? 18.464 11.373 -12.799 1.00 93.50 79 GLU A N 1
ATOM 629 C CA . GLU A 1 79 ? 17.587 11.030 -11.682 1.00 93.50 79 GLU A CA 1
ATOM 630 C C . GLU A 1 79 ? 17.260 9.532 -11.658 1.00 93.50 79 GLU A C 1
ATOM 632 O O . GLU A 1 79 ? 17.231 8.920 -10.595 1.00 93.50 79 GLU A O 1
ATOM 637 N N . ILE A 1 80 ? 17.070 8.915 -12.828 1.00 92.44 80 ILE A N 1
ATOM 638 C CA . ILE A 1 80 ? 16.812 7.472 -12.952 1.00 92.44 80 ILE A CA 1
ATOM 639 C C . ILE A 1 80 ? 18.104 6.682 -12.716 1.00 92.44 80 ILE A C 1
ATOM 641 O O . ILE A 1 80 ? 18.093 5.679 -12.002 1.00 92.44 80 ILE A O 1
ATOM 645 N N . ALA A 1 81 ? 19.220 7.149 -13.285 1.00 91.94 81 ALA A N 1
ATOM 646 C CA . ALA A 1 81 ? 20.517 6.496 -13.128 1.00 91.94 81 ALA A CA 1
ATOM 647 C C . ALA A 1 81 ? 21.004 6.506 -11.671 1.00 91.94 81 ALA A C 1
ATOM 649 O O . ALA A 1 81 ? 21.556 5.512 -11.203 1.00 91.94 81 ALA A O 1
ATOM 650 N N . GLY A 1 82 ? 20.768 7.606 -10.950 1.00 88.75 82 GLY A N 1
ATOM 651 C CA . GLY A 1 82 ? 21.198 7.786 -9.566 1.00 88.75 82 GLY A CA 1
ATOM 652 C C . GLY A 1 82 ? 20.262 7.179 -8.518 1.00 88.75 82 GLY A C 1
ATOM 653 O O . GLY A 1 82 ? 20.746 6.688 -7.504 1.00 88.75 82 GLY A O 1
ATOM 654 N N . SER A 1 83 ? 18.943 7.190 -8.741 1.00 89.19 83 SER A N 1
ATOM 655 C CA . SER A 1 83 ? 17.969 6.748 -7.723 1.00 89.19 83 SER A CA 1
ATOM 656 C C . SER A 1 83 ? 17.776 5.237 -7.633 1.00 89.19 83 SER A C 1
ATOM 658 O O . SER A 1 83 ? 17.260 4.738 -6.636 1.00 89.19 83 SER A O 1
ATOM 660 N N . GLY A 1 84 ? 18.110 4.483 -8.684 1.00 87.00 84 GLY A N 1
ATOM 661 C CA . GLY A 1 84 ? 17.766 3.060 -8.713 1.00 87.00 84 GLY A CA 1
ATOM 662 C C . GLY A 1 84 ? 16.286 2.773 -8.986 1.00 87.00 84 GLY A C 1
ATOM 663 O O . GLY A 1 84 ? 15.858 1.620 -8.920 1.00 87.00 84 GLY A O 1
ATOM 664 N N . LEU A 1 85 ? 15.500 3.808 -9.295 1.00 91.75 85 LEU A N 1
ATOM 665 C CA . LEU A 1 85 ? 14.080 3.726 -9.607 1.00 91.75 85 LEU A CA 1
ATOM 666 C C . LEU A 1 85 ? 13.840 4.144 -11.055 1.00 91.75 85 LEU A C 1
ATOM 668 O O . LEU A 1 85 ? 14.428 5.101 -11.551 1.00 91.75 85 LEU A O 1
ATOM 672 N N . TRP A 1 86 ? 12.903 3.479 -11.734 1.00 91.31 86 TRP A N 1
ATOM 673 C CA . TRP A 1 86 ? 12.434 3.929 -13.050 1.00 91.31 86 TRP A CA 1
ATOM 674 C C . TRP A 1 86 ? 11.441 5.095 -12.913 1.00 91.31 86 TRP A C 1
ATOM 676 O O . TRP A 1 86 ? 10.304 5.037 -13.378 1.00 91.31 86 TRP A O 1
ATOM 686 N N . ASN A 1 87 ? 11.855 6.132 -12.186 1.00 92.75 87 ASN A N 1
ATOM 687 C CA . ASN A 1 87 ? 11.055 7.290 -11.831 1.00 92.75 87 ASN A CA 1
ATOM 688 C C . ASN A 1 87 ? 11.967 8.507 -11.606 1.00 92.75 87 ASN A C 1
ATOM 690 O O . ASN A 1 87 ? 13.070 8.371 -11.091 1.00 92.75 87 ASN A O 1
ATOM 694 N N . LYS A 1 88 ? 11.488 9.697 -11.974 1.00 91.75 88 LYS A N 1
ATOM 695 C CA . LYS A 1 88 ? 12.203 10.975 -11.800 1.00 91.75 88 LYS A CA 1
ATOM 696 C C . LYS A 1 88 ? 11.506 11.945 -10.841 1.00 91.75 88 LYS A C 1
ATOM 698 O O . LYS A 1 88 ? 12.046 12.999 -10.538 1.00 91.75 88 LYS A O 1
ATOM 703 N N . GLN A 1 89 ? 10.281 11.640 -10.414 1.00 91.25 89 GLN A N 1
ATOM 704 C CA . GLN A 1 89 ? 9.455 12.536 -9.599 1.00 91.25 89 GLN A CA 1
ATOM 705 C C . GLN A 1 89 ? 9.414 12.071 -8.142 1.00 91.25 89 GLN A C 1
ATOM 707 O O . GLN A 1 89 ? 9.352 10.877 -7.878 1.00 91.25 89 GLN A O 1
ATOM 712 N N . GLY A 1 90 ? 9.410 13.005 -7.187 1.00 87.38 90 GLY A N 1
ATOM 713 C CA . GLY A 1 90 ? 9.208 12.689 -5.764 1.00 87.38 90 GLY A CA 1
ATOM 714 C C . GLY A 1 90 ? 10.358 11.933 -5.081 1.00 87.38 90 GLY A C 1
ATOM 715 O O . GLY A 1 90 ? 10.169 11.443 -3.972 1.00 87.38 90 GLY A O 1
ATOM 716 N N . LEU A 1 91 ? 11.531 11.846 -5.720 1.00 90.88 91 LEU A N 1
ATOM 717 C CA . LEU A 1 91 ? 12.711 11.139 -5.203 1.00 90.88 91 LEU A CA 1
ATOM 718 C C . LEU A 1 91 ? 13.229 11.741 -3.888 1.00 90.88 91 LEU A C 1
ATOM 720 O O . LEU A 1 91 ? 13.513 11.000 -2.948 1.00 90.88 91 LEU A O 1
ATOM 724 N N . ASP A 1 92 ? 13.267 13.072 -3.804 1.00 90.75 92 ASP A N 1
ATOM 725 C CA . ASP A 1 92 ? 13.723 13.833 -2.629 1.00 90.75 92 ASP A CA 1
ATOM 726 C C . ASP A 1 92 ? 12.556 14.306 -1.743 1.00 90.75 92 ASP A C 1
ATOM 728 O O . ASP A 1 92 ? 12.644 15.306 -1.029 1.00 90.75 92 ASP A O 1
ATOM 732 N N . GLY A 1 93 ? 11.409 13.626 -1.835 1.00 91.56 93 GLY A N 1
ATOM 733 C CA . GLY A 1 93 ? 10.232 13.945 -1.035 1.00 91.56 93 GLY A CA 1
ATOM 734 C C . GLY A 1 93 ? 10.420 13.644 0.454 1.00 91.56 93 GLY A C 1
ATOM 735 O O . GLY A 1 93 ? 11.417 13.078 0.895 1.00 91.56 93 GLY A O 1
ATOM 736 N N . GLN A 1 94 ? 9.409 13.983 1.255 1.00 94.00 94 GLN A N 1
ATOM 737 C CA . GLN A 1 94 ? 9.386 13.594 2.661 1.00 94.00 94 GLN A CA 1
ATOM 738 C C . GLN A 1 94 ? 9.015 12.105 2.791 1.00 94.00 94 GLN A C 1
ATOM 740 O O . GLN A 1 94 ? 7.909 11.732 2.368 1.00 94.00 94 GLN A O 1
ATOM 745 N N . PRO A 1 95 ? 9.862 11.264 3.423 1.00 95.88 95 PRO A N 1
ATOM 746 C CA . PRO A 1 95 ? 9.526 9.873 3.710 1.00 95.88 95 PRO A CA 1
ATOM 747 C C . PRO A 1 95 ? 8.221 9.730 4.503 1.00 95.88 95 PRO A C 1
ATOM 749 O O . PRO A 1 95 ? 7.698 10.682 5.096 1.00 95.88 95 PRO A O 1
ATOM 752 N N . LEU A 1 96 ? 7.672 8.521 4.517 1.00 95.25 96 LEU A N 1
ATOM 753 C CA . LEU A 1 96 ? 6.484 8.214 5.300 1.00 95.25 96 LEU A CA 1
ATOM 754 C C . LEU A 1 96 ? 6.807 8.286 6.792 1.00 95.25 96 LEU A C 1
ATOM 756 O O . LEU A 1 96 ? 7.787 7.716 7.266 1.00 95.25 96 LEU A O 1
ATOM 760 N N . SER A 1 97 ? 5.925 8.930 7.545 1.00 91.44 97 SER A N 1
ATOM 761 C CA . SER A 1 97 ? 5.883 8.802 8.998 1.00 91.44 97 SER A CA 1
ATOM 762 C C . SER A 1 97 ? 5.277 7.458 9.413 1.00 91.44 97 SER A C 1
ATOM 764 O O . SER A 1 97 ? 4.500 6.848 8.674 1.00 91.44 97 SER A O 1
ATOM 766 N N . ASP A 1 98 ? 5.527 7.033 10.653 1.00 86.75 98 ASP A N 1
ATOM 767 C CA . ASP A 1 98 ? 4.931 5.812 11.215 1.00 86.75 98 ASP A CA 1
ATOM 768 C C . ASP A 1 98 ? 3.396 5.806 11.124 1.00 86.75 98 ASP A C 1
ATOM 770 O O . ASP A 1 98 ? 2.771 4.778 10.858 1.00 86.75 98 ASP A O 1
ATOM 774 N N . ASN A 1 99 ? 2.771 6.973 11.304 1.00 79.44 99 ASN A N 1
ATOM 775 C CA . ASN A 1 99 ? 1.323 7.128 11.191 1.00 79.44 99 ASN A CA 1
ATOM 776 C C . ASN A 1 99 ? 0.817 6.873 9.768 1.00 79.44 99 ASN A C 1
ATOM 778 O O . ASN A 1 99 ? -0.266 6.309 9.603 1.00 79.44 99 ASN A O 1
ATOM 782 N N . GLU A 1 100 ? 1.583 7.282 8.759 1.00 89.56 100 GLU A N 1
ATOM 783 C CA . GLU A 1 100 ? 1.252 7.083 7.347 1.00 89.56 100 GLU A CA 1
ATOM 784 C C . GLU A 1 100 ? 1.504 5.637 6.918 1.00 89.56 100 GLU A C 1
ATOM 786 O O . GLU A 1 100 ? 0.693 5.060 6.198 1.00 89.56 100 GLU A O 1
ATOM 791 N N . VAL A 1 101 ? 2.548 4.993 7.444 1.00 91.88 101 VAL A N 1
ATOM 792 C CA . VAL A 1 101 ? 2.769 3.552 7.250 1.00 91.88 101 VAL A CA 1
ATOM 793 C C . VAL A 1 101 ? 1.602 2.744 7.823 1.00 91.88 101 VAL A C 1
ATOM 795 O O . VAL A 1 101 ? 1.076 1.845 7.163 1.00 91.88 101 VAL A O 1
ATOM 798 N N . GLU A 1 102 ? 1.148 3.062 9.037 1.00 84.12 102 GLU A N 1
ATOM 799 C CA . GLU A 1 102 ? -0.026 2.406 9.624 1.00 84.12 102 GLU A CA 1
ATOM 800 C C . GLU A 1 102 ? -1.306 2.719 8.832 1.00 84.12 102 GLU A C 1
ATOM 802 O O . GLU A 1 102 ? -2.153 1.837 8.670 1.00 84.12 102 GLU A O 1
ATOM 807 N N . ARG A 1 103 ? -1.431 3.933 8.274 1.00 85.00 103 ARG A N 1
ATOM 808 C CA . ARG A 1 103 ? -2.534 4.309 7.377 1.00 85.00 103 ARG A CA 1
ATOM 809 C C . ARG A 1 103 ? -2.544 3.465 6.101 1.00 85.00 103 ARG A C 1
ATOM 811 O O . ARG A 1 103 ? -3.597 2.933 5.760 1.00 85.00 103 ARG A O 1
ATOM 818 N N . ILE A 1 104 ? -1.401 3.261 5.449 1.00 91.56 104 ILE A N 1
ATOM 819 C CA . ILE A 1 104 ? -1.282 2.398 4.260 1.00 91.56 104 ILE A CA 1
ATOM 820 C C . ILE A 1 104 ? -1.637 0.949 4.604 1.00 91.56 104 ILE A C 1
ATOM 822 O O . ILE A 1 104 ? -2.431 0.325 3.902 1.00 91.56 104 ILE A O 1
ATOM 826 N N . LYS A 1 105 ? -1.117 0.411 5.717 1.00 87.56 105 LYS A N 1
ATOM 827 C CA . LYS A 1 105 ? -1.473 -0.946 6.175 1.00 87.56 105 LYS A CA 1
ATOM 828 C C . LYS A 1 105 ? -2.973 -1.093 6.400 1.00 87.56 105 LYS A C 1
ATOM 830 O O . LYS A 1 105 ? -3.524 -2.157 6.127 1.00 87.56 105 LYS A O 1
ATOM 835 N N . TRP A 1 106 ? -3.620 -0.053 6.920 1.00 81.50 106 TRP A N 1
ATOM 836 C CA . TRP A 1 106 ? -5.063 -0.035 7.109 1.00 81.50 106 TRP A CA 1
ATOM 837 C C . TRP A 1 106 ? -5.802 -0.055 5.770 1.00 81.50 106 TRP A C 1
ATOM 839 O O . TRP A 1 106 ? -6.648 -0.921 5.557 1.00 81.50 106 TRP A O 1
ATOM 849 N N . LEU A 1 107 ? -5.446 0.849 4.857 1.00 87.06 107 LEU A N 1
ATOM 850 C CA . LEU A 1 107 ? -6.043 0.957 3.524 1.00 87.06 107 LEU A CA 1
ATOM 851 C C . LEU A 1 107 ? -5.916 -0.344 2.724 1.00 87.06 107 LEU A C 1
ATOM 853 O O . LEU A 1 107 ? -6.905 -0.831 2.185 1.00 87.06 107 LEU A O 1
ATOM 857 N N . ALA A 1 108 ? -4.732 -0.959 2.734 1.00 88.56 108 ALA A N 1
ATOM 858 C CA . ALA A 1 108 ? -4.464 -2.232 2.065 1.00 88.56 108 ALA A CA 1
ATOM 859 C C . ALA A 1 108 ? -5.283 -3.412 2.606 1.00 88.56 108 ALA A C 1
ATOM 861 O O . ALA A 1 108 ? -5.453 -4.409 1.910 1.00 88.56 108 ALA A O 1
ATOM 862 N N . ARG A 1 109 ? -5.778 -3.326 3.845 1.00 82.44 109 ARG A N 1
ATOM 863 C CA . ARG A 1 109 ? -6.530 -4.410 4.495 1.00 82.44 109 ARG A CA 1
ATOM 864 C C . ARG A 1 109 ? -8.032 -4.181 4.506 1.00 82.44 109 ARG A C 1
ATOM 866 O O . ARG A 1 109 ? -8.787 -5.143 4.430 1.00 82.44 109 ARG A O 1
ATOM 873 N N . PHE A 1 110 ? -8.457 -2.934 4.674 1.00 79.62 110 PHE A N 1
ATOM 874 C CA . PHE A 1 110 ? -9.840 -2.591 5.004 1.00 79.62 110 PHE A CA 1
ATOM 875 C C . PHE A 1 110 ? -10.462 -1.564 4.054 1.00 79.62 110 PHE A C 1
ATOM 877 O O . PHE A 1 110 ? -11.630 -1.224 4.234 1.00 79.62 110 PHE A O 1
ATOM 884 N N . GLY A 1 111 ? -9.703 -1.050 3.080 1.00 79.00 111 GLY A N 1
ATOM 885 C CA . GLY A 1 111 ? -10.160 -0.003 2.171 1.00 79.00 111 GLY A CA 1
ATOM 886 C C . GLY A 1 111 ? -10.578 1.288 2.886 1.00 79.00 111 GLY A C 1
ATOM 887 O O . GLY A 1 111 ? -10.185 1.558 4.028 1.00 79.00 111 GLY A O 1
ATOM 888 N N . ASN A 1 112 ? -11.395 2.096 2.207 1.00 69.31 112 ASN A N 1
ATOM 889 C CA . ASN A 1 112 ? -11.893 3.370 2.734 1.00 69.31 112 ASN A CA 1
ATOM 890 C C . ASN A 1 112 ? -13.104 3.229 3.671 1.00 69.31 112 ASN A C 1
ATOM 892 O O . ASN A 1 112 ? -13.342 4.127 4.484 1.00 69.31 112 ASN A O 1
ATOM 896 N N . ASP A 1 113 ? -13.788 2.076 3.655 1.00 58.53 113 ASP A N 1
ATOM 897 C CA . ASP A 1 113 ? -15.049 1.776 4.368 1.00 58.53 113 ASP A CA 1
ATOM 898 C C . ASP A 1 113 ? -15.012 1.996 5.889 1.00 58.53 113 ASP A C 1
ATOM 900 O O . ASP A 1 113 ? -16.035 1.998 6.575 1.00 58.53 113 ASP A O 1
ATOM 904 N N . SER A 1 114 ? -13.821 2.178 6.449 1.00 50.16 114 SER A N 1
ATOM 905 C CA . SER A 1 114 ? -13.612 2.356 7.880 1.00 50.16 114 SER A CA 1
ATOM 906 C C . SER A 1 114 ? -12.899 3.648 8.267 1.00 50.16 114 SER A C 1
ATOM 908 O O . SER A 1 114 ? -12.850 3.932 9.458 1.00 50.16 114 SER A O 1
ATOM 910 N N . TYR A 1 115 ? -12.393 4.467 7.333 1.00 42.91 115 TYR A N 1
ATOM 911 C CA . TYR A 1 115 ? -11.704 5.708 7.721 1.00 42.91 115 TYR A CA 1
ATOM 912 C C . TYR A 1 115 ? -12.658 6.880 7.961 1.00 42.91 115 TYR A C 1
ATOM 914 O O . TYR A 1 115 ? -12.490 7.608 8.941 1.00 42.91 115 TYR A O 1
ATOM 922 N N . ARG A 1 116 ? -13.730 6.997 7.162 1.00 43.56 116 ARG A N 1
ATOM 923 C CA . ARG A 1 116 ? -14.782 8.010 7.371 1.00 43.56 116 ARG A CA 1
ATOM 924 C C . ARG A 1 116 ? -15.489 7.860 8.727 1.00 43.56 116 ARG A C 1
ATOM 926 O O . ARG A 1 116 ? -15.757 8.859 9.385 1.00 43.56 116 ARG A O 1
ATOM 933 N N . ASN A 1 117 ? -15.658 6.630 9.219 1.00 45.41 117 ASN A N 1
ATOM 934 C CA . ASN A 1 117 ? -16.183 6.366 10.569 1.00 45.41 117 ASN A CA 1
ATOM 935 C C . ASN A 1 117 ? -15.107 6.443 11.681 1.00 45.41 117 ASN A C 1
ATOM 937 O O . ASN A 1 117 ? -15.443 6.460 12.865 1.00 45.41 117 ASN A O 1
ATOM 941 N N . ASN A 1 118 ? -13.815 6.543 11.324 1.00 43.72 118 ASN A N 1
ATOM 942 C CA . ASN A 1 118 ? -12.678 6.557 12.259 1.00 43.72 118 ASN A CA 1
ATOM 943 C C . ASN A 1 118 ? -12.037 7.932 12.506 1.00 43.72 118 ASN A C 1
ATOM 945 O O . ASN A 1 118 ? -11.211 8.038 13.418 1.00 43.72 118 ASN A O 1
ATOM 949 N N . ALA A 1 119 ? -12.418 8.997 11.792 1.00 44.03 119 ALA A N 1
ATOM 950 C CA . ALA A 1 119 ? -12.011 10.360 12.166 1.00 44.03 119 ALA A CA 1
ATOM 951 C C . ALA A 1 119 ? -12.434 10.676 13.617 1.00 44.03 119 ALA A C 1
ATOM 953 O O . ALA A 1 119 ? -11.671 11.231 14.411 1.00 44.03 119 ALA A O 1
ATOM 954 N N . GLY A 1 120 ? -13.616 10.183 14.006 1.00 44.19 120 GLY A N 1
ATOM 955 C CA . GLY A 1 120 ? -14.051 10.130 15.395 1.00 44.19 120 GLY A CA 1
ATOM 956 C C . GLY A 1 120 ? -13.209 9.176 16.243 1.00 44.19 120 GLY A C 1
ATOM 957 O O . GLY A 1 120 ? -12.828 9.551 17.339 1.00 44.19 120 GLY A O 1
ATOM 958 N N . TYR A 1 121 ? -12.893 7.967 15.775 1.00 43.78 121 TYR A N 1
ATOM 959 C CA . TYR A 1 121 ? -12.186 6.934 16.549 1.00 43.78 121 TYR A CA 1
ATOM 960 C C . TYR A 1 121 ? -10.785 7.356 17.009 1.00 43.78 121 TYR A C 1
ATOM 962 O O . TYR A 1 121 ? -10.50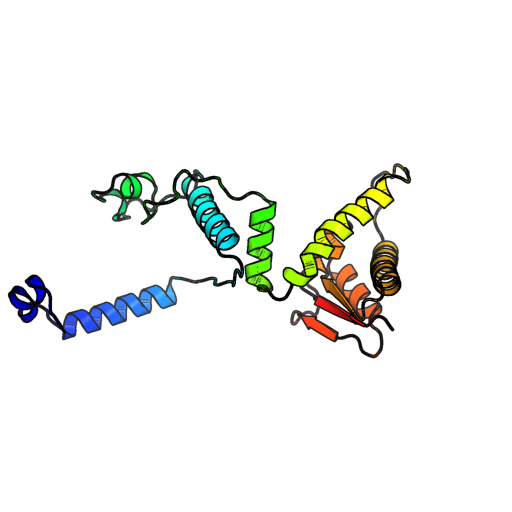7 7.263 18.199 1.00 43.78 121 TYR A O 1
ATOM 970 N N . LYS A 1 122 ? -9.928 7.914 16.139 1.00 42.31 122 LYS A N 1
ATOM 971 C CA . LYS A 1 122 ? -8.572 8.360 16.538 1.00 42.31 122 LYS A CA 1
ATOM 972 C C . LYS A 1 122 ? -8.631 9.491 17.581 1.00 42.31 122 LYS A C 1
ATOM 974 O O . LYS A 1 122 ? -7.950 9.429 18.602 1.00 42.31 122 LYS A O 1
ATOM 979 N N . ALA A 1 123 ? -9.514 10.475 17.384 1.00 45.53 123 ALA A N 1
ATOM 980 C CA . ALA A 1 123 ? -9.725 11.578 18.327 1.00 45.53 123 ALA A CA 1
ATOM 981 C C . ALA A 1 123 ? -10.447 11.146 19.625 1.00 45.53 123 ALA A C 1
ATOM 983 O O . ALA A 1 123 ? -10.152 11.666 20.701 1.00 45.53 123 ALA A O 1
ATOM 984 N N . ARG A 1 124 ? -11.375 10.182 19.553 1.00 47.09 124 ARG A N 1
ATOM 985 C CA . ARG A 1 124 ? -12.112 9.595 20.691 1.00 47.09 124 ARG A CA 1
ATOM 986 C C . ARG A 1 124 ? -11.210 8.707 21.542 1.00 47.09 124 ARG A C 1
ATOM 988 O O . ARG A 1 124 ? -11.284 8.804 22.760 1.00 47.09 124 ARG A O 1
ATOM 995 N N . ILE A 1 125 ? -10.338 7.909 20.924 1.00 44.34 125 ILE A N 1
ATOM 996 C CA . ILE A 1 125 ? -9.324 7.094 21.605 1.00 44.34 125 ILE A CA 1
ATOM 997 C C . ILE A 1 125 ? -8.309 8.007 22.293 1.00 44.34 125 ILE A C 1
ATOM 999 O O . ILE A 1 125 ? -8.051 7.824 23.477 1.00 44.34 125 ILE A O 1
ATOM 1003 N N . GLN A 1 126 ? -7.812 9.049 21.619 1.00 48.06 126 GLN A N 1
ATOM 1004 C CA . GLN A 1 126 ? -6.882 9.997 22.238 1.00 48.06 126 GLN A CA 1
ATOM 1005 C C . GLN A 1 126 ? -7.516 10.745 23.427 1.00 48.06 126 GLN A C 1
ATOM 1007 O O . GLN A 1 126 ? -6.879 10.897 24.468 1.00 48.06 126 GLN A O 1
ATOM 1012 N N . ARG A 1 127 ? -8.793 11.151 23.331 1.00 49.28 127 ARG A N 1
ATOM 1013 C CA . ARG A 1 127 ? -9.533 11.754 24.458 1.00 49.28 127 ARG A CA 1
ATOM 1014 C C . ARG A 1 127 ? -9.807 10.764 25.594 1.00 49.28 127 ARG A C 1
ATOM 1016 O O . ARG A 1 127 ? -9.671 11.141 26.754 1.00 49.28 127 ARG A O 1
ATOM 1023 N N . ALA A 1 128 ? -10.159 9.516 25.282 1.00 43.44 128 ALA A N 1
ATOM 1024 C CA . ALA A 1 128 ? -10.388 8.458 26.269 1.00 43.44 128 ALA A CA 1
ATOM 1025 C C . ALA A 1 128 ? -9.093 8.004 26.967 1.00 43.44 128 ALA A C 1
ATOM 1027 O O . ALA A 1 128 ? -9.129 7.560 28.111 1.00 43.44 128 ALA A O 1
ATOM 1028 N N . VAL A 1 129 ? -7.944 8.124 26.300 1.00 42.53 129 VAL A N 1
ATOM 1029 C CA . VAL A 1 129 ? -6.621 7.921 26.901 1.00 42.53 129 VAL A CA 1
ATOM 1030 C C . VAL A 1 129 ? -6.276 9.109 27.799 1.00 42.53 129 VAL A C 1
ATOM 1032 O O . VAL A 1 129 ? -5.948 8.903 28.960 1.00 42.53 129 VAL A O 1
ATOM 1035 N N . ASN A 1 130 ? -6.468 10.346 27.332 1.00 47.19 130 ASN A N 1
ATOM 1036 C CA . ASN A 1 130 ? -6.181 11.544 28.127 1.00 47.19 130 ASN A CA 1
ATOM 1037 C C . ASN A 1 130 ? -7.041 11.659 29.400 1.00 47.19 130 ASN A C 1
ATOM 1039 O O . ASN A 1 130 ? -6.527 12.123 30.418 1.00 47.19 130 ASN A O 1
ATOM 1043 N N . CYS A 1 131 ? -8.305 11.211 29.386 1.00 43.25 131 CYS A N 1
ATOM 1044 C CA . CYS A 1 131 ? -9.150 11.190 30.590 1.00 43.25 131 CYS A CA 1
ATOM 1045 C C . CYS A 1 131 ? -8.759 10.090 31.592 1.00 43.25 131 CYS A C 1
ATOM 1047 O O . CYS A 1 131 ? -9.039 10.218 32.779 1.00 43.25 131 CYS A O 1
ATOM 1049 N N . VAL A 1 132 ? -8.084 9.029 31.137 1.00 43.09 132 VAL A N 1
ATOM 1050 C CA . VAL A 1 132 ? -7.530 7.978 32.005 1.00 43.09 132 VAL A CA 1
ATOM 1051 C C . VAL A 1 132 ? -6.205 8.432 32.625 1.00 43.09 132 VAL A C 1
ATOM 1053 O O . VAL A 1 132 ? -5.934 8.110 33.779 1.00 43.09 132 VAL A O 1
ATOM 1056 N N . THR A 1 133 ? -5.409 9.234 31.911 1.00 42.66 133 THR A N 1
ATOM 1057 C CA . THR A 1 133 ? -4.130 9.765 32.414 1.00 42.66 133 THR A CA 1
ATOM 1058 C C . THR A 1 133 ? -4.307 10.862 33.473 1.00 42.66 133 THR A C 1
ATOM 1060 O O . THR A 1 133 ? -3.413 11.067 34.288 1.00 42.66 133 THR A O 1
ATOM 1063 N N . THR A 1 134 ? -5.452 11.559 33.504 1.00 40.34 134 THR A N 1
ATOM 1064 C CA . THR A 1 134 ? -5.719 12.632 34.487 1.00 40.34 134 THR A CA 1
ATOM 1065 C C . THR A 1 134 ? -6.167 12.118 35.857 1.00 40.34 134 THR A C 1
ATOM 1067 O O . THR A 1 134 ? -6.045 12.834 36.847 1.00 40.34 134 THR A O 1
ATOM 1070 N N . THR A 1 135 ? -6.605 10.862 35.961 1.00 39.19 135 THR A N 1
ATOM 1071 C CA . THR A 1 135 ? -6.762 10.166 37.245 1.00 39.19 135 THR A CA 1
ATOM 1072 C C . THR A 1 135 ? -5.505 9.357 37.524 1.00 39.19 135 THR A C 1
ATOM 1074 O O . THR A 1 135 ? -5.435 8.160 37.247 1.00 39.19 135 THR A O 1
ATOM 1077 N N . GLY A 1 136 ? -4.479 10.042 38.024 1.00 43.88 136 GLY A N 1
ATOM 1078 C CA . GLY A 1 136 ? -3.195 9.442 38.349 1.00 43.88 136 GLY A CA 1
ATOM 1079 C C . GLY A 1 136 ? -3.331 8.249 39.294 1.00 43.88 136 GLY A C 1
ATOM 1080 O O . GLY A 1 136 ? -3.693 8.400 40.458 1.00 43.88 136 GLY A O 1
ATOM 1081 N N . LYS A 1 137 ? -2.952 7.070 38.801 1.00 31.47 137 LYS A N 1
ATOM 1082 C CA . LYS A 1 137 ? -2.299 6.036 39.605 1.00 31.47 137 LYS A CA 1
ATOM 1083 C C . LYS A 1 137 ? -1.142 5.459 38.800 1.00 31.47 137 LYS A C 1
ATOM 1085 O O . LYS A 1 137 ? -1.345 4.815 37.774 1.00 31.47 137 LYS A O 1
ATOM 1090 N N . ASN A 1 138 ? 0.067 5.715 39.297 1.00 41.22 138 ASN A N 1
ATOM 1091 C CA . ASN A 1 138 ? 1.261 4.940 38.989 1.00 41.22 138 ASN A CA 1
ATOM 1092 C C . ASN A 1 138 ? 0.930 3.455 39.135 1.00 41.22 138 ASN A C 1
ATOM 1094 O O . ASN A 1 138 ? 0.640 3.004 40.241 1.00 41.22 138 ASN A O 1
ATOM 1098 N N . TYR A 1 139 ? 1.017 2.705 38.044 1.00 36.78 139 TYR A N 1
ATOM 1099 C CA . TYR A 1 139 ? 1.134 1.262 38.120 1.00 36.78 139 TYR A CA 1
ATOM 1100 C C . TYR A 1 139 ? 2.424 0.848 37.426 1.00 36.78 139 TYR A C 1
ATOM 1102 O O . TYR A 1 139 ? 2.601 1.017 36.219 1.00 36.78 139 TYR A O 1
ATOM 1110 N N . ASN A 1 140 ? 3.320 0.293 38.247 1.00 37.44 140 ASN A N 1
ATOM 1111 C CA . ASN A 1 140 ? 4.283 -0.730 37.858 1.00 37.44 140 ASN A CA 1
ATOM 1112 C C . ASN A 1 140 ? 3.671 -1.676 36.817 1.00 37.44 140 ASN A C 1
ATOM 1114 O O . ASN A 1 140 ? 2.458 -1.861 36.797 1.00 37.44 140 ASN A O 1
ATOM 1118 N N . SER A 1 141 ? 4.504 -2.302 35.983 1.00 41.47 141 SER A N 1
ATOM 1119 C CA . SER A 1 141 ? 4.090 -3.270 34.963 1.00 41.47 141 SER A CA 1
ATOM 1120 C C . SER A 1 141 ? 3.312 -4.458 35.560 1.00 41.47 141 SER A C 1
ATOM 1122 O O . SER A 1 141 ? 3.851 -5.546 35.773 1.00 41.47 141 SER A O 1
ATOM 1124 N N . GLU A 1 142 ? 2.032 -4.266 35.844 1.00 50.28 142 GLU A N 1
ATOM 1125 C CA . GLU A 1 142 ? 1.134 -5.318 36.273 1.00 50.28 142 GLU A CA 1
ATOM 1126 C C . GLU A 1 142 ? 0.744 -6.135 35.048 1.00 50.28 142 GLU A C 1
ATOM 1128 O O . GLU A 1 142 ? 0.442 -5.616 33.967 1.00 50.28 142 GLU A O 1
ATOM 1133 N N . ARG A 1 143 ? 0.808 -7.458 35.202 1.00 57.12 143 ARG A N 1
ATOM 1134 C CA . ARG A 1 143 ? 0.374 -8.407 34.180 1.00 57.12 143 ARG A CA 1
ATOM 1135 C C . ARG A 1 143 ? -1.105 -8.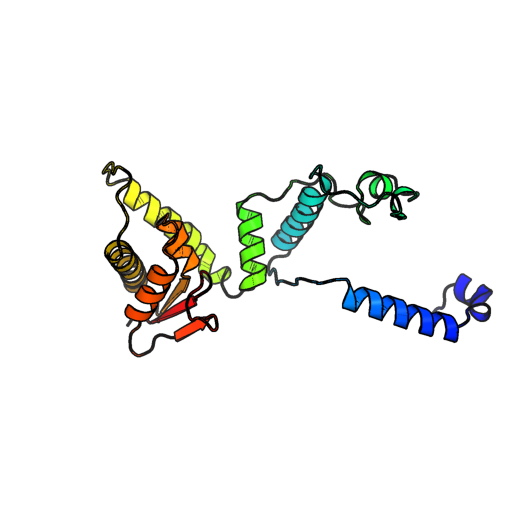160 33.899 1.00 57.12 143 ARG A C 1
ATOM 1137 O O . ARG A 1 143 ? -1.949 -8.623 34.655 1.00 57.12 143 ARG A O 1
ATOM 1144 N N . LYS A 1 144 ? -1.412 -7.482 32.794 1.00 68.62 144 LYS A N 1
ATOM 1145 C CA . LYS A 1 144 ? -2.794 -7.310 32.339 1.00 68.62 144 LYS A CA 1
ATOM 1146 C C . LYS A 1 144 ? -3.427 -8.677 32.087 1.00 68.62 144 LYS A C 1
ATOM 1148 O O . LYS A 1 144 ? -2.866 -9.522 31.381 1.00 68.62 144 LYS A O 1
ATOM 1153 N N . THR A 1 145 ? -4.565 -8.896 32.721 1.00 80.38 145 THR A N 1
ATOM 1154 C CA . THR A 1 145 ? -5.295 -10.160 32.796 1.00 80.38 145 THR A CA 1
ATOM 1155 C C . THR A 1 145 ? -6.429 -10.212 31.769 1.00 80.38 145 THR A C 1
ATOM 1157 O O . THR A 1 145 ? -6.713 -9.243 31.064 1.00 80.38 145 THR A O 1
ATOM 1160 N N . ALA A 1 146 ? -7.102 -11.361 31.673 1.00 80.50 146 ALA A N 1
ATOM 1161 C CA . ALA A 1 146 ? -8.311 -11.504 30.861 1.00 80.50 146 ALA A CA 1
ATOM 1162 C C . ALA A 1 146 ? -9.431 -10.540 31.300 1.00 80.50 146 ALA A C 1
ATOM 1164 O O . ALA A 1 146 ? -10.186 -10.050 30.462 1.00 80.50 146 ALA A O 1
ATOM 1165 N N . ASP A 1 147 ? -9.514 -10.219 32.591 1.00 82.50 147 ASP A N 1
ATOM 1166 C CA . ASP A 1 147 ? -10.524 -9.293 33.108 1.00 82.50 147 ASP A CA 1
ATOM 1167 C C . ASP A 1 147 ? -10.282 -7.857 32.661 1.00 82.50 147 ASP A C 1
ATOM 1169 O O . ASP A 1 147 ? -11.240 -7.124 32.423 1.00 82.50 147 ASP A O 1
ATOM 1173 N N . ASP A 1 148 ? -9.025 -7.466 32.459 1.00 83.00 148 ASP A N 1
ATOM 1174 C CA . ASP A 1 148 ? -8.702 -6.138 31.940 1.00 83.00 148 ASP A CA 1
ATOM 1175 C C . ASP A 1 148 ? -9.165 -5.986 30.489 1.00 83.00 148 ASP A C 1
ATOM 1177 O O . ASP A 1 148 ? -9.688 -4.938 30.117 1.00 83.00 148 ASP A O 1
ATOM 1181 N N . ILE A 1 149 ? -9.064 -7.055 29.687 1.00 85.88 149 ILE A N 1
ATOM 1182 C CA . ILE A 1 149 ? -9.618 -7.081 28.326 1.00 85.88 149 ILE A CA 1
ATOM 1183 C C . ILE A 1 149 ? -11.146 -6.952 28.374 1.00 85.88 149 ILE A C 1
ATOM 1185 O O . ILE A 1 149 ? -11.711 -6.158 27.623 1.00 85.88 149 ILE A O 1
ATOM 1189 N N . ARG A 1 150 ? -11.822 -7.696 29.264 1.00 89.50 150 ARG A N 1
ATOM 1190 C CA . ARG A 1 150 ? -13.289 -7.634 29.412 1.00 89.50 150 ARG A CA 1
ATOM 1191 C C . ARG A 1 150 ? -13.755 -6.238 29.793 1.00 89.50 150 ARG A C 1
ATOM 1193 O O . ARG A 1 150 ? -14.572 -5.666 29.081 1.00 89.50 150 ARG A O 1
ATOM 1200 N N . LYS A 1 151 ? -13.174 -5.672 30.856 1.00 85.94 151 LYS A N 1
ATOM 1201 C CA . LYS A 1 151 ? -13.471 -4.312 31.329 1.00 85.94 151 LYS A CA 1
ATOM 1202 C C . LYS A 1 151 ? -13.228 -3.277 30.239 1.00 85.94 151 LYS A C 1
ATOM 1204 O O . LYS A 1 151 ? -14.010 -2.344 30.093 1.00 85.94 151 LYS A O 1
ATOM 1209 N N . TYR A 1 152 ? -12.154 -3.442 29.471 1.00 86.50 152 TYR A N 1
ATOM 1210 C CA . TYR A 1 152 ? -11.832 -2.539 28.379 1.00 86.50 152 TYR A CA 1
ATOM 1211 C C . TYR A 1 152 ? -12.869 -2.600 27.248 1.00 86.50 152 TYR A C 1
ATOM 1213 O O . TYR A 1 152 ? -13.349 -1.555 26.818 1.00 86.50 152 TYR A O 1
ATOM 1221 N N . ILE A 1 153 ? -13.274 -3.799 26.815 1.00 88.38 153 ILE A N 1
ATOM 1222 C CA . ILE A 1 153 ? -14.336 -3.961 25.809 1.00 88.38 153 ILE A CA 1
ATOM 1223 C C . ILE A 1 153 ? -15.662 -3.405 26.339 1.00 88.38 153 ILE A C 1
ATOM 1225 O O . ILE A 1 153 ? -16.305 -2.622 25.649 1.00 88.38 153 ILE A O 1
ATOM 1229 N N . ASP A 1 154 ? -16.038 -3.733 27.576 1.00 87.75 154 ASP A N 1
ATOM 1230 C CA . ASP A 1 154 ? -17.258 -3.220 28.210 1.00 87.75 154 ASP A CA 1
ATOM 1231 C C . ASP A 1 154 ? -17.294 -1.697 28.255 1.00 87.75 154 ASP A C 1
ATOM 1233 O O . ASP A 1 154 ? -18.309 -1.088 27.917 1.00 87.75 154 ASP A O 1
ATOM 1237 N N . LYS A 1 155 ? -16.167 -1.071 28.598 1.00 85.88 155 LYS A N 1
ATOM 1238 C CA . LYS A 1 155 ? -16.029 0.382 28.572 1.00 85.88 155 LYS A CA 1
ATOM 1239 C C . LYS A 1 155 ? -16.276 0.944 27.169 1.00 85.88 155 LYS A C 1
ATOM 1241 O O . LYS A 1 155 ? -17.024 1.909 27.038 1.00 85.88 155 LYS A O 1
ATOM 1246 N N . LEU A 1 156 ? -15.695 0.343 26.126 1.00 84.62 156 LEU A N 1
ATOM 1247 C CA . LEU A 1 156 ? -15.897 0.791 24.742 1.00 84.62 156 LEU A CA 1
ATOM 1248 C C . LEU A 1 156 ? -17.366 0.680 24.307 1.00 84.62 156 LEU A C 1
ATOM 1250 O O . LEU A 1 156 ? -17.892 1.614 23.698 1.00 84.62 156 LEU A O 1
ATOM 1254 N N . LEU A 1 157 ? -18.037 -0.422 24.657 1.00 85.94 157 LEU A N 1
ATOM 1255 C CA . LEU A 1 157 ? -19.458 -0.631 24.363 1.00 85.94 157 LEU A CA 1
ATOM 1256 C C . LEU A 1 157 ? -20.341 0.388 25.103 1.00 85.94 157 LEU A C 1
ATOM 1258 O O . LEU A 1 157 ? -21.204 1.018 24.495 1.00 85.94 157 LEU A O 1
ATOM 1262 N N . GLN A 1 158 ? -20.103 0.602 26.401 1.00 83.38 158 GLN A N 1
ATOM 1263 C CA . GLN A 1 158 ? -20.856 1.565 27.215 1.00 83.38 158 GLN A CA 1
ATOM 1264 C C . GLN A 1 158 ? -20.671 3.005 26.735 1.00 83.38 158 GLN A C 1
ATOM 1266 O O . GLN A 1 158 ? -21.631 3.774 26.682 1.00 83.38 158 GLN A O 1
ATOM 1271 N N . GLU A 1 159 ? -19.447 3.386 26.369 1.00 79.38 159 GLU A N 1
ATOM 1272 C CA . GLU A 1 159 ? -19.172 4.713 25.827 1.00 79.38 159 GLU A CA 1
ATOM 1273 C C . GLU A 1 159 ? -19.898 4.943 24.504 1.00 79.38 159 GLU A C 1
ATOM 1275 O O . GLU A 1 159 ? -20.463 6.018 24.314 1.00 79.38 159 GLU A O 1
ATOM 1280 N N . ALA A 1 160 ? -19.916 3.951 23.615 1.00 79.00 160 ALA A N 1
ATOM 1281 C CA . ALA A 1 160 ? -20.643 4.041 22.356 1.00 79.00 160 ALA A CA 1
ATOM 1282 C C . ALA A 1 160 ? -22.166 4.084 22.575 1.00 79.00 160 ALA A C 1
ATOM 1284 O O . ALA A 1 160 ? -22.839 4.924 21.979 1.00 79.00 160 ALA A O 1
ATOM 1285 N N . LYS A 1 161 ? -22.694 3.304 23.530 1.00 84.44 161 LYS A N 1
ATOM 1286 C CA . LYS A 1 161 ? -24.114 3.341 23.911 1.00 84.44 161 LYS A CA 1
ATOM 1287 C C . LYS A 1 161 ? -24.522 4.704 24.472 1.00 84.44 161 LYS A C 1
ATOM 1289 O O . LYS A 1 161 ? -25.535 5.265 24.070 1.00 84.44 161 LYS A O 1
ATOM 1294 N N . ARG A 1 162 ? -23.703 5.295 25.348 1.00 79.62 162 ARG A N 1
ATOM 1295 C CA . ARG A 1 162 ? -23.938 6.647 25.891 1.00 79.62 162 ARG A CA 1
ATOM 1296 C C . ARG A 1 162 ? -23.92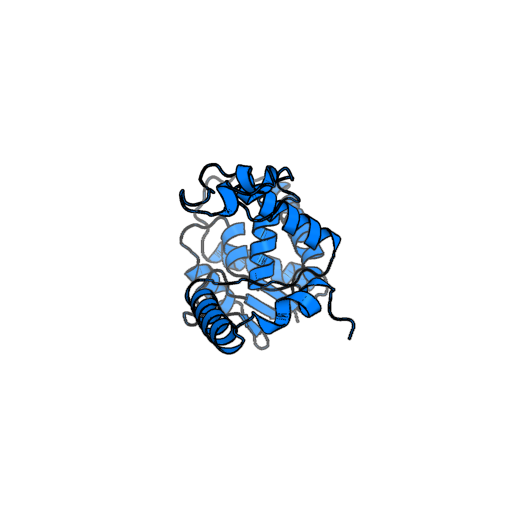5 7.729 24.806 1.00 79.62 162 ARG A C 1
ATOM 1298 O O . ARG A 1 162 ? -24.532 8.778 24.987 1.00 79.62 162 ARG A O 1
ATOM 1305 N N . ARG A 1 163 ? -23.222 7.490 23.698 1.00 73.62 163 ARG A N 1
ATOM 1306 C CA . ARG A 1 163 ? -23.177 8.392 22.539 1.00 73.62 163 ARG A CA 1
ATOM 1307 C C . ARG A 1 163 ? -24.335 8.178 21.559 1.00 73.62 163 ARG A C 1
ATOM 1309 O O . ARG A 1 163 ? -24.407 8.927 20.593 1.00 73.62 163 ARG A O 1
ATOM 1316 N N . GLY A 1 164 ? -25.219 7.209 21.811 1.00 81.50 164 GLY A N 1
ATOM 1317 C CA . GLY A 1 164 ? -26.360 6.906 20.947 1.00 81.50 164 GLY A CA 1
ATOM 1318 C C . GLY A 1 164 ? -25.965 6.260 19.619 1.00 81.50 164 GLY A C 1
ATOM 1319 O O . GLY A 1 164 ? -26.646 6.465 18.624 1.00 81.50 164 GLY A O 1
ATOM 1320 N N . GLU A 1 165 ? -24.841 5.542 19.572 1.00 79.81 165 GLU A N 1
ATOM 1321 C CA . GLU A 1 165 ? -24.456 4.775 18.383 1.00 79.81 165 GLU A CA 1
ATOM 1322 C C . GLU A 1 165 ? -25.255 3.470 18.325 1.00 79.81 165 GLU A C 1
ATOM 1324 O O . GLU A 1 165 ? -25.361 2.782 19.335 1.00 79.81 165 GLU A O 1
ATOM 1329 N N . ASP A 1 166 ? -25.760 3.095 17.147 1.00 83.56 166 ASP A N 1
ATOM 1330 C CA . ASP A 1 166 ? -26.502 1.837 16.960 1.00 83.56 166 ASP A CA 1
ATOM 1331 C C . ASP A 1 166 ? -25.591 0.601 17.012 1.00 83.56 166 ASP A C 1
ATOM 1333 O O . ASP A 1 166 ? -26.024 -0.512 17.323 1.00 83.56 166 ASP A O 1
ATOM 1337 N N . TYR A 1 167 ? -24.313 0.774 16.664 1.00 88.06 167 TYR A N 1
ATOM 1338 C CA . TYR A 1 167 ? -23.312 -0.284 16.681 1.00 88.06 167 TYR A CA 1
ATOM 1339 C C . TYR A 1 167 ? -21.891 0.267 16.830 1.00 88.06 167 TYR A C 1
ATOM 1341 O O . TYR A 1 167 ? -21.620 1.432 16.548 1.00 88.06 167 TYR A O 1
ATOM 1349 N N . ILE A 1 168 ? -20.962 -0.607 17.210 1.00 86.31 168 ILE A N 1
ATOM 1350 C CA . ILE A 1 168 ? -19.521 -0.349 17.225 1.00 86.31 168 ILE A CA 1
ATOM 1351 C C . ILE A 1 168 ? -18.759 -1.530 16.624 1.00 86.31 168 ILE A C 1
ATOM 1353 O O . ILE A 1 168 ? -19.025 -2.690 16.933 1.00 86.31 168 ILE A O 1
ATOM 1357 N N . ASP A 1 169 ? -17.780 -1.230 15.774 1.00 87.12 169 ASP A N 1
ATOM 1358 C CA . ASP A 1 169 ? -16.878 -2.223 15.194 1.00 87.12 169 ASP A CA 1
ATOM 1359 C C . ASP A 1 169 ? -15.575 -2.269 16.004 1.00 87.12 169 ASP A C 1
ATOM 1361 O O . ASP A 1 169 ? -14.862 -1.270 16.076 1.00 87.12 169 ASP A O 1
ATOM 1365 N N . LEU A 1 170 ? -15.232 -3.425 16.577 1.00 86.62 170 LEU A N 1
ATOM 1366 C CA . LEU A 1 170 ? -13.970 -3.626 17.297 1.00 86.62 170 LEU A CA 1
ATOM 1367 C C . LEU A 1 170 ? -13.052 -4.596 16.550 1.00 86.62 170 LEU A C 1
ATOM 1369 O O . LEU A 1 170 ? -13.502 -5.628 16.042 1.00 86.62 170 LEU A O 1
ATOM 1373 N N . VAL A 1 171 ? -11.752 -4.287 16.543 1.00 85.62 171 VAL A N 1
ATOM 1374 C CA . VAL A 1 171 ? -10.693 -5.112 15.942 1.00 85.62 171 VAL A CA 1
ATOM 1375 C C . VAL A 1 171 ? -9.785 -5.682 17.034 1.00 85.62 171 VAL A C 1
ATOM 1377 O O . VAL A 1 171 ? -9.327 -4.962 17.922 1.00 85.62 171 VAL A O 1
ATOM 1380 N N . SER A 1 172 ? -9.484 -6.980 16.966 1.00 83.44 172 SER A N 1
ATOM 1381 C CA . SER A 1 172 ? -8.665 -7.679 17.970 1.00 83.44 172 SER A CA 1
ATOM 1382 C C . SER A 1 172 ? -7.241 -7.130 18.094 1.00 83.44 172 SER A C 1
ATOM 1384 O O . SER A 1 172 ? -6.702 -7.039 19.199 1.00 83.44 172 SER A O 1
ATOM 1386 N N . GLY A 1 173 ? -6.630 -6.733 16.976 1.00 78.50 173 GLY A N 1
ATOM 1387 C CA . GLY A 1 173 ? -5.302 -6.124 16.936 1.00 78.50 173 GLY A CA 1
ATOM 1388 C C . GLY A 1 173 ? -5.221 -4.801 17.695 1.00 78.50 173 GLY A C 1
ATOM 1389 O O . GLY A 1 173 ? -4.254 -4.589 18.429 1.00 78.50 173 GLY A O 1
ATOM 1390 N N . ASP A 1 174 ? -6.250 -3.960 17.583 1.00 78.94 174 ASP A N 1
ATOM 1391 C CA . ASP A 1 174 ? -6.311 -2.656 18.251 1.00 78.94 174 ASP A CA 1
ATOM 1392 C C . ASP A 1 174 ? -6.386 -2.829 19.767 1.00 78.94 174 ASP A C 1
ATOM 1394 O O . ASP A 1 174 ? -5.582 -2.253 20.499 1.00 78.94 174 ASP A O 1
ATOM 1398 N N . ILE A 1 175 ? -7.275 -3.713 20.236 1.00 84.56 175 ILE A N 1
ATOM 1399 C CA . ILE A 1 175 ? -7.421 -4.036 21.663 1.00 84.56 175 ILE A CA 1
ATOM 1400 C C . ILE A 1 175 ? -6.092 -4.556 22.228 1.00 84.56 175 ILE A C 1
ATOM 1402 O O . ILE A 1 175 ? -5.654 -4.138 23.301 1.00 84.56 175 ILE A O 1
ATOM 1406 N N . HIS A 1 176 ? -5.407 -5.433 21.491 1.00 78.50 176 HIS A N 1
ATOM 1407 C CA . HIS A 1 176 ? -4.118 -5.976 21.910 1.00 78.50 176 HIS A CA 1
ATOM 1408 C C . HIS A 1 176 ? -3.013 -4.907 21.976 1.00 78.50 176 HIS A C 1
ATOM 1410 O O . HIS A 1 176 ? -2.257 -4.872 22.952 1.00 78.50 176 HIS A O 1
ATOM 1416 N N . LYS A 1 177 ? -2.919 -4.031 20.961 1.00 77.69 177 LYS A N 1
ATOM 1417 C CA . LYS A 1 177 ? -1.936 -2.934 20.896 1.00 77.69 177 LYS A CA 1
ATOM 1418 C C . LYS A 1 177 ? -2.184 -1.919 22.010 1.00 77.69 177 LYS A C 1
ATOM 1420 O O . LYS A 1 177 ? -1.247 -1.528 22.699 1.00 77.69 177 LYS A O 1
ATOM 1425 N N . GLN A 1 178 ? -3.441 -1.556 22.243 1.00 70.00 178 GLN A N 1
ATOM 1426 C CA . GLN A 1 178 ? -3.826 -0.526 23.205 1.00 70.00 178 GLN A CA 1
ATOM 1427 C C . GLN A 1 178 ? -3.711 -0.983 24.659 1.00 70.00 178 GLN A C 1
ATOM 1429 O O . GLN A 1 178 ? -3.343 -0.206 25.540 1.00 70.00 178 GLN A O 1
ATOM 1434 N N . LEU A 1 179 ? -3.940 -2.270 24.917 1.00 75.81 179 LEU A N 1
ATOM 1435 C CA . LEU A 1 179 ? -3.612 -2.857 26.208 1.00 75.81 179 LEU A CA 1
ATOM 1436 C C . LEU A 1 179 ? -2.105 -3.125 26.352 1.00 75.81 179 LEU A C 1
ATOM 1438 O O . LEU A 1 179 ? -1.669 -3.424 27.456 1.00 75.81 179 LEU A O 1
ATOM 1442 N N . GLY A 1 180 ? -1.280 -2.968 25.312 1.00 72.56 180 GLY A N 1
ATOM 1443 C CA . GLY A 1 180 ? 0.169 -3.187 25.394 1.00 72.56 180 GLY A CA 1
ATOM 1444 C C . GLY A 1 180 ? 0.533 -4.623 25.784 1.00 72.56 180 GLY A C 1
ATOM 1445 O O . GLY A 1 180 ? 1.538 -4.858 26.454 1.00 72.56 180 GLY A O 1
ATOM 1446 N N . MET A 1 181 ? -0.318 -5.590 25.430 1.00 72.00 181 MET A N 1
ATOM 1447 C CA . MET A 1 181 ? -0.118 -6.990 25.794 1.00 72.00 181 MET A CA 1
ATOM 1448 C C . MET A 1 181 ? 0.920 -7.634 24.869 1.00 72.00 181 MET A C 1
ATOM 1450 O O . MET A 1 181 ? 1.012 -7.306 23.689 1.00 72.00 181 MET A O 1
ATOM 1454 N N . LYS A 1 182 ? 1.701 -8.583 25.393 1.00 74.44 182 LYS A N 1
ATOM 1455 C CA . LYS A 1 182 ? 2.633 -9.404 24.604 1.00 74.44 182 LYS A CA 1
ATOM 1456 C C . LYS A 1 182 ? 2.156 -10.852 24.617 1.00 74.44 182 LYS A C 1
ATOM 1458 O O . LYS A 1 182 ? 1.860 -11.380 25.685 1.00 74.44 182 LYS A O 1
ATOM 1463 N N . ASN A 1 183 ? 2.100 -11.505 23.455 1.00 72.94 183 ASN A N 1
ATOM 1464 C CA . ASN A 1 183 ? 1.773 -12.935 23.312 1.00 72.94 183 ASN A CA 1
ATOM 1465 C C . ASN A 1 183 ? 0.403 -13.343 23.902 1.00 72.94 183 ASN A C 1
ATOM 1467 O O . ASN A 1 183 ? 0.270 -14.396 24.534 1.00 72.94 183 ASN A O 1
ATOM 1471 N N . ARG A 1 184 ? -0.628 -12.497 23.744 1.00 79.75 184 ARG A N 1
ATOM 1472 C CA . ARG A 1 184 ? -1.982 -12.736 24.295 1.00 79.75 184 ARG A CA 1
ATOM 1473 C C . ARG A 1 184 ? -3.107 -12.606 23.264 1.00 79.75 184 ARG A C 1
ATOM 1475 O O . ARG A 1 184 ? -4.278 -12.610 23.633 1.00 79.75 184 ARG A O 1
ATOM 1482 N N . MET A 1 185 ? -2.777 -12.578 21.973 1.00 82.31 185 MET A N 1
ATOM 1483 C CA . MET A 1 185 ? -3.756 -12.440 20.887 1.00 82.31 185 MET A CA 1
ATOM 1484 C C . MET A 1 185 ? -4.906 -13.468 20.927 1.00 82.31 185 MET A C 1
ATOM 1486 O O . MET A 1 185 ? -6.061 -13.060 20.793 1.00 82.31 185 MET A O 1
ATOM 1490 N N . PRO A 1 186 ? -4.665 -14.773 21.188 1.00 84.12 186 PRO A N 1
ATOM 1491 C CA . PRO A 1 186 ? -5.756 -15.742 21.293 1.00 84.12 186 PRO A CA 1
ATOM 1492 C C . PRO A 1 186 ? -6.748 -15.432 22.420 1.00 84.12 186 PRO A C 1
ATOM 1494 O O . PRO A 1 186 ? -7.934 -15.717 22.281 1.00 84.12 186 PRO A O 1
ATOM 1497 N N . GLN A 1 187 ? -6.279 -14.839 23.526 1.00 84.81 187 GLN A N 1
ATOM 1498 C CA . GLN A 1 187 ? -7.141 -14.464 24.650 1.00 84.81 187 GLN A CA 1
ATOM 1499 C C . GLN A 1 187 ? -8.013 -13.259 24.303 1.00 84.81 187 GLN A C 1
ATOM 1501 O O . GLN A 1 187 ? -9.196 -13.278 24.620 1.00 84.81 187 GLN A O 1
ATOM 1506 N N . VAL A 1 188 ? -7.458 -12.264 23.602 1.00 87.00 188 VAL A N 1
ATOM 1507 C CA . VAL A 1 188 ? -8.224 -11.108 23.110 1.00 87.00 188 VAL A CA 1
ATOM 1508 C C . VAL A 1 188 ? -9.340 -11.568 22.172 1.00 87.00 188 VAL A C 1
ATOM 1510 O O . VAL A 1 188 ? -10.495 -11.225 22.395 1.00 87.00 188 VAL A O 1
ATOM 1513 N N . CYS A 1 189 ? -9.019 -12.414 21.187 1.00 87.00 189 CYS A N 1
ATOM 1514 C CA . CYS A 1 189 ? -10.013 -12.941 20.245 1.00 87.00 189 CYS A CA 1
ATOM 1515 C C . CYS A 1 189 ? -11.114 -13.721 20.970 1.00 87.00 189 CYS A C 1
ATOM 1517 O O . CYS A 1 189 ? -12.291 -13.482 20.729 1.00 87.00 189 CYS A O 1
ATOM 1519 N N . ARG A 1 190 ? -10.736 -14.619 21.892 1.00 90.31 190 ARG A N 1
ATOM 1520 C CA . ARG A 1 190 ? -11.696 -15.398 22.684 1.00 90.31 190 ARG A CA 1
ATOM 1521 C C . ARG A 1 190 ? -12.672 -14.489 23.425 1.00 90.31 190 ARG A C 1
ATOM 1523 O O . ARG A 1 190 ? -13.871 -14.708 23.343 1.00 90.31 190 ARG A O 1
ATOM 1530 N N . ILE A 1 191 ? -12.161 -13.469 24.112 1.00 91.00 191 ILE A N 1
ATOM 1531 C CA . ILE A 1 191 ? -12.997 -12.559 24.899 1.00 91.00 191 ILE A CA 1
ATOM 1532 C C . ILE A 1 191 ? -13.911 -11.738 23.992 1.00 91.00 191 ILE A C 1
ATOM 1534 O O . ILE A 1 191 ? -15.066 -11.540 24.334 1.00 91.00 191 ILE A O 1
ATOM 1538 N N . MET A 1 192 ? -13.443 -11.306 22.821 1.00 91.12 192 MET A N 1
ATOM 1539 C CA . MET A 1 192 ? -14.314 -10.640 21.851 1.00 91.12 192 MET A CA 1
ATOM 1540 C C . MET A 1 192 ? -15.514 -11.518 21.469 1.00 91.12 192 MET A C 1
ATOM 1542 O O . MET A 1 192 ? -16.647 -11.059 21.545 1.00 91.12 192 MET A O 1
ATOM 1546 N N . TYR A 1 193 ? -15.295 -12.798 21.154 1.00 89.75 193 TYR A N 1
ATOM 1547 C CA . TYR A 1 193 ? -16.408 -13.719 20.898 1.00 89.75 193 TYR A CA 1
ATOM 1548 C C . TYR A 1 193 ? -17.291 -13.943 22.135 1.00 89.75 193 TYR A C 1
ATOM 1550 O O . TYR A 1 193 ? -18.507 -13.992 21.999 1.00 89.75 193 TYR A O 1
ATOM 1558 N N . GLU A 1 194 ? -16.713 -14.025 23.342 1.00 91.19 194 GLU A N 1
ATOM 1559 C CA . GLU A 1 194 ? -17.477 -14.135 24.602 1.00 91.19 194 GLU A CA 1
ATOM 1560 C C . GLU A 1 194 ? -18.397 -12.928 24.846 1.00 91.19 194 GLU A C 1
ATOM 1562 O O . GLU A 1 194 ? -19.436 -13.072 25.484 1.00 91.19 194 GLU A O 1
ATOM 1567 N N . LYS A 1 195 ? -18.018 -11.734 24.377 1.00 88.69 195 LYS A N 1
ATOM 1568 C CA . LYS A 1 195 ? -18.798 -10.500 24.560 1.00 88.69 195 LYS A CA 1
ATOM 1569 C C . LYS A 1 195 ? -19.919 -10.327 23.536 1.00 88.69 195 LYS A C 1
ATOM 1571 O O . LYS A 1 195 ? -20.700 -9.390 23.688 1.00 88.69 195 LYS A O 1
ATOM 1576 N N . MET A 1 196 ? -19.999 -11.190 22.523 1.00 90.44 196 MET A N 1
ATOM 1577 C CA . MET A 1 196 ? -21.059 -11.125 21.522 1.00 90.44 196 MET A CA 1
ATOM 1578 C C . MET A 1 196 ? -22.421 -11.473 22.126 1.00 90.44 196 MET A C 1
ATOM 1580 O O . MET A 1 196 ? -22.556 -12.415 22.906 1.00 90.44 196 MET A O 1
ATOM 1584 N N . GLN A 1 197 ? -23.443 -10.736 21.711 1.00 86.56 197 GLN A N 1
ATOM 1585 C CA . GLN A 1 197 ? -24.843 -10.989 22.028 1.00 86.56 197 GLN A CA 1
ATOM 1586 C C . GLN A 1 197 ? -25.625 -11.429 20.785 1.00 86.56 197 GLN A C 1
ATOM 1588 O O . GLN A 1 197 ? -25.140 -11.378 19.651 1.00 86.56 197 GLN A O 1
ATOM 1593 N N . ALA A 1 198 ? -26.871 -11.860 20.995 1.00 79.19 198 ALA A N 1
ATOM 1594 C CA . ALA A 1 198 ? -27.778 -12.225 19.914 1.00 79.19 198 ALA A CA 1
ATOM 1595 C C . ALA A 1 198 ? -28.074 -11.006 19.015 1.00 79.19 198 ALA A C 1
ATOM 1597 O O . ALA A 1 198 ? -28.867 -10.129 19.362 1.00 79.19 198 ALA A O 1
ATOM 1598 N N . GLY A 1 199 ? -27.425 -10.966 17.849 1.00 81.44 199 GLY A N 1
ATOM 1599 C CA . GLY A 1 199 ? -27.543 -9.891 16.859 1.00 81.44 199 GLY A CA 1
ATOM 1600 C C . GLY A 1 199 ? -26.200 -9.354 16.361 1.00 81.44 199 GLY A C 1
ATOM 1601 O O . GLY A 1 199 ? -26.153 -8.785 15.271 1.00 81.44 199 GLY A O 1
ATOM 1602 N N . ASP A 1 200 ? -25.117 -9.576 17.107 1.00 89.06 200 ASP A N 1
ATOM 1603 C CA . ASP A 1 200 ? -23.770 -9.131 16.741 1.00 89.06 200 ASP A CA 1
ATOM 1604 C C . ASP A 1 200 ? -23.225 -9.888 15.527 1.00 89.06 200 ASP A C 1
ATOM 1606 O O . ASP A 1 200 ? -23.535 -11.060 15.302 1.00 89.06 200 ASP A O 1
ATOM 1610 N N . LYS A 1 201 ? -22.399 -9.213 14.718 1.00 87.88 201 LYS A N 1
ATOM 1611 C CA . LYS A 1 201 ? -21.903 -9.751 13.443 1.00 87.88 201 LYS A CA 1
ATOM 1612 C C . LYS A 1 201 ? -20.387 -9.789 13.399 1.00 87.88 201 LYS A C 1
ATOM 1614 O O . LYS A 1 201 ? -19.719 -8.776 13.581 1.00 87.88 201 LYS A O 1
ATOM 1619 N N . VAL A 1 202 ? -19.832 -10.947 13.059 1.00 88.06 202 VAL A N 1
ATOM 1620 C CA . VAL A 1 202 ? -18.411 -11.064 12.719 1.00 88.06 202 VAL A CA 1
ATOM 1621 C C . VAL A 1 202 ? -18.228 -10.546 11.294 1.00 88.06 202 VAL A C 1
ATOM 1623 O O . VAL A 1 202 ? -18.702 -11.159 10.345 1.00 88.06 202 VAL A O 1
ATOM 1626 N N . ILE A 1 203 ? -17.574 -9.395 11.150 1.00 84.31 203 ILE A N 1
ATOM 1627 C CA . ILE A 1 203 ? -17.357 -8.736 9.855 1.00 84.31 203 ILE A CA 1
ATOM 1628 C C . ILE A 1 203 ? -16.160 -9.347 9.127 1.00 84.31 203 ILE A C 1
ATOM 1630 O O . ILE A 1 203 ? -16.178 -9.490 7.910 1.00 84.31 203 ILE A O 1
ATOM 1634 N N . HIS A 1 204 ? -15.112 -9.707 9.868 1.00 76.75 204 HIS A N 1
ATOM 1635 C CA . HIS A 1 204 ? -13.926 -10.336 9.302 1.00 76.75 204 HIS A CA 1
ATOM 1636 C C . HIS A 1 204 ? -13.331 -11.328 10.296 1.00 76.75 204 HIS A C 1
ATOM 1638 O O . HIS A 1 204 ? -13.145 -11.013 11.474 1.00 76.75 204 HIS A O 1
ATOM 1644 N N . THR A 1 205 ? -13.006 -12.525 9.816 1.00 81.25 205 THR A N 1
ATOM 1645 C CA . THR A 1 205 ? -12.337 -13.556 10.605 1.00 81.25 205 THR A CA 1
ATOM 1646 C C . THR A 1 205 ? -11.330 -14.326 9.761 1.00 81.25 205 THR A C 1
ATOM 1648 O O . THR A 1 205 ? -11.345 -14.272 8.536 1.00 81.25 205 THR A O 1
ATOM 1651 N N . THR A 1 206 ? -10.429 -15.030 10.434 1.00 74.94 206 THR A N 1
ATOM 1652 C CA . THR A 1 206 ? -9.478 -15.958 9.804 1.00 74.94 206 THR A CA 1
ATOM 1653 C C . THR A 1 206 ? -9.981 -17.390 9.990 1.00 74.94 206 THR A C 1
ATOM 1655 O O . THR A 1 206 ? -10.725 -17.622 10.944 1.00 74.94 206 THR A O 1
ATOM 1658 N N . PRO A 1 207 ? -9.560 -18.373 9.169 1.00 65.94 207 PRO A N 1
ATOM 1659 C CA . PRO A 1 207 ? -9.989 -19.768 9.327 1.00 65.94 207 PRO A CA 1
ATOM 1660 C C . PRO A 1 207 ? -9.738 -20.346 10.731 1.00 65.94 207 PRO A C 1
ATOM 1662 O O . PRO A 1 207 ? -10.494 -21.184 11.205 1.00 65.94 207 PRO A O 1
ATOM 1665 N N . SER A 1 208 ? -8.705 -19.861 11.432 1.00 71.06 208 SER A N 1
ATOM 1666 C CA . SER A 1 208 ? -8.377 -20.264 12.807 1.00 71.06 208 SER A CA 1
ATOM 1667 C C . SER A 1 208 ? -9.251 -19.604 13.885 1.00 71.06 208 SER A C 1
ATOM 1669 O O . SER A 1 208 ? -9.140 -19.948 15.064 1.00 71.06 208 SER A O 1
ATOM 1671 N N . GLY A 1 209 ? -10.040 -18.589 13.522 1.00 73.06 209 GLY A N 1
ATOM 1672 C CA . GLY A 1 209 ? -10.792 -17.738 14.444 1.00 73.06 209 GLY A CA 1
ATOM 1673 C C . GLY A 1 209 ? -9.921 -16.906 15.394 1.00 73.06 209 GLY A C 1
ATOM 1674 O O . GLY A 1 209 ? -10.451 -16.226 16.267 1.00 73.06 209 GLY A O 1
ATOM 1675 N N . LYS A 1 210 ? -8.588 -16.938 15.262 1.00 78.44 210 LYS A N 1
ATOM 1676 C CA . LYS A 1 210 ? -7.636 -16.329 16.204 1.00 78.44 210 LYS A CA 1
ATOM 1677 C C . LYS A 1 210 ? -6.573 -15.562 15.427 1.00 78.44 210 LYS A C 1
ATOM 1679 O O . LYS A 1 210 ? -5.599 -16.141 14.956 1.00 78.44 210 LYS A O 1
ATOM 1684 N N . SER A 1 211 ? -6.750 -14.251 15.316 1.00 78.69 211 SER A N 1
ATOM 1685 C CA . SER A 1 211 ? -5.836 -13.364 14.592 1.00 78.69 211 SER A CA 1
ATOM 1686 C C . SER A 1 211 ? -5.936 -11.938 15.126 1.00 78.69 211 SER A C 1
ATOM 1688 O O . SER A 1 211 ? -6.946 -11.571 15.715 1.00 78.69 211 SER A O 1
ATOM 1690 N N . SER A 1 212 ? -4.930 -11.100 14.880 1.00 78.50 212 SER A N 1
ATOM 1691 C CA . SER A 1 212 ? -5.007 -9.645 15.101 1.00 78.50 212 SER A CA 1
ATOM 1692 C C . SER A 1 212 ? -5.981 -8.931 14.156 1.00 78.50 212 SER A C 1
ATOM 1694 O O . SER A 1 212 ? -6.218 -7.736 14.295 1.00 78.50 212 SER A O 1
ATOM 1696 N N . THR A 1 213 ? -6.542 -9.656 13.190 1.00 74.38 213 THR A N 1
ATOM 1697 C CA . THR A 1 213 ? -7.427 -9.128 12.150 1.00 74.38 213 THR A CA 1
ATOM 1698 C C . THR A 1 213 ? -8.904 -9.439 12.386 1.00 74.38 213 THR A C 1
ATOM 1700 O O . THR A 1 213 ? -9.717 -9.130 11.521 1.00 74.38 213 THR A O 1
ATOM 1703 N N . ILE A 1 214 ? -9.278 -10.069 13.505 1.00 85.75 214 ILE A N 1
ATOM 1704 C CA . ILE A 1 214 ? -10.687 -10.368 13.796 1.00 85.75 214 ILE A CA 1
ATOM 1705 C C . ILE A 1 214 ? -11.437 -9.049 13.999 1.00 85.75 214 ILE A C 1
ATOM 1707 O O . ILE A 1 214 ? -11.043 -8.249 14.847 1.00 85.75 214 ILE A O 1
ATOM 1711 N N . LYS A 1 215 ? -12.513 -8.837 13.235 1.00 88.19 215 LYS A N 1
ATOM 1712 C CA . LYS A 1 215 ? -13.387 -7.663 13.325 1.00 88.19 215 LYS A CA 1
ATOM 1713 C C . LYS A 1 215 ? -14.805 -8.105 13.660 1.00 88.19 215 LYS A C 1
ATOM 1715 O O . LYS A 1 215 ? -15.401 -8.880 12.911 1.00 88.19 215 LYS A O 1
ATOM 1720 N N . ILE A 1 216 ? -15.348 -7.583 14.754 1.00 89.31 216 ILE A N 1
ATOM 1721 C CA . ILE A 1 216 ? -16.705 -7.884 15.219 1.00 89.31 216 ILE A CA 1
ATOM 1722 C C . ILE A 1 216 ? -17.470 -6.575 15.386 1.00 89.31 216 ILE A C 1
ATOM 1724 O O . ILE A 1 216 ? -16.970 -5.635 16.001 1.00 89.31 216 ILE A O 1
ATOM 1728 N N . ARG A 1 217 ? -18.673 -6.533 14.819 1.00 88.88 217 ARG A N 1
ATOM 1729 C CA . ARG A 1 217 ? -19.671 -5.48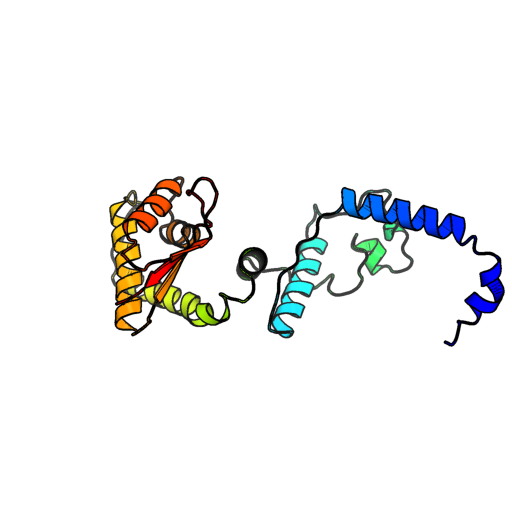5 14.997 1.00 88.88 217 ARG A CA 1
ATOM 1730 C C . ARG A 1 217 ? -20.584 -5.858 16.156 1.00 88.88 217 ARG A C 1
ATOM 1732 O O . ARG A 1 217 ? -21.290 -6.862 16.065 1.00 88.88 217 ARG A O 1
ATOM 1739 N N . TYR A 1 218 ? -20.586 -5.029 17.190 1.00 89.50 218 TYR A N 1
ATOM 1740 C CA . TYR A 1 218 ? -21.473 -5.136 18.342 1.00 89.50 218 TYR A CA 1
ATOM 1741 C C . TYR A 1 218 ? -22.609 -4.134 18.191 1.00 89.50 218 TYR A C 1
ATOM 1743 O O . TYR A 1 218 ? -22.347 -2.938 18.059 1.00 89.50 218 TYR A O 1
ATOM 1751 N N . TYR A 1 219 ? -23.851 -4.600 18.196 1.00 88.81 219 TYR A N 1
ATOM 1752 C CA . TYR A 1 219 ? -25.029 -3.743 18.173 1.00 88.81 219 TYR A CA 1
ATOM 1753 C C . TYR A 1 219 ? -25.374 -3.294 19.590 1.00 88.81 219 TYR A C 1
ATOM 1755 O O . TYR A 1 219 ? -25.459 -4.091 20.523 1.00 88.81 219 TYR A O 1
ATOM 1763 N N . LEU A 1 220 ? -25.575 -1.992 19.752 1.00 84.94 220 LEU A N 1
ATOM 1764 C CA . LEU A 1 220 ? -25.742 -1.339 21.042 1.00 84.94 220 LEU A CA 1
ATOM 1765 C C . LEU A 1 220 ? -27.230 -1.049 21.246 1.00 84.94 220 LEU A C 1
ATOM 1767 O O . LEU A 1 220 ? -27.700 0.057 21.010 1.00 84.94 220 LEU A O 1
ATOM 1771 N N . LYS A 1 221 ? -27.985 -2.075 21.643 1.00 71.06 221 LYS A N 1
ATOM 1772 C CA . LYS A 1 221 ? -29.372 -1.915 22.109 1.00 71.06 221 LYS A CA 1
ATOM 1773 C C . LYS A 1 221 ? -29.389 -1.450 23.561 1.00 71.06 221 LYS A C 1
ATOM 1775 O O . LYS A 1 221 ? -28.516 -1.903 24.339 1.00 71.06 221 LYS A O 1
#